Protein AF-A0A7J0HEX7-F1 (afdb_monomer_lite)

pLDDT: mean 76.83, std 20.15, range [35.69, 98.25]

Foldseek 3Di:
DDDDDDDPPPPPPDDPVVVVVVVVVVVCVVVDDPDLLVVLLVLLVVLLVLLVVLLVLLVPQAADDPDPPCPDPDDDDDDDDDDDDDPPPPPVDPPDQHHYPVLVVVSVVLSVVSVVVSVVSVVVSVVSVVVVVVDDPVCPPVVSVVSVVVSVVSVVVSVLSVVLSVQSTPPRPVVVNCCSVVVVVVVVD

Structure (mmCIF, N/CA/C/O backbone):
data_AF-A0A7J0HEX7-F1
#
_entry.id   AF-A0A7J0HEX7-F1
#
loop_
_atom_site.group_PDB
_atom_site.id
_atom_site.type_symbol
_atom_site.label_atom_id
_atom_site.label_alt_id
_atom_site.label_comp_id
_atom_site.label_asym_id
_atom_site.label_entity_id
_atom_site.label_seq_id
_atom_site.pdbx_PDB_ins_code
_atom_site.Cartn_x
_atom_site.Cartn_y
_atom_site.Cartn_z
_atom_site.occupancy
_atom_site.B_iso_or_equiv
_atom_site.auth_seq_id
_atom_site.auth_comp_id
_atom_site.auth_asym_id
_atom_site.auth_atom_id
_atom_site.pdbx_PDB_model_num
ATOM 1 N N . MET A 1 1 ? -42.468 -34.565 -55.526 1.00 41.03 1 MET A N 1
ATOM 2 C CA . MET A 1 1 ? -40.991 -34.549 -55.478 1.00 41.03 1 MET A CA 1
ATOM 3 C C . MET A 1 1 ? -40.614 -33.582 -54.363 1.00 41.03 1 MET A C 1
ATOM 5 O O . MET A 1 1 ? -40.754 -32.383 -54.550 1.00 41.03 1 MET A O 1
ATOM 9 N N . GLY A 1 2 ? -40.362 -34.096 -53.156 1.00 39.06 2 GLY A N 1
ATOM 10 C CA . GLY A 1 2 ? -40.165 -33.273 -51.960 1.00 39.06 2 GLY A CA 1
ATOM 11 C C . GLY A 1 2 ? -38.784 -32.629 -51.963 1.00 39.06 2 GLY A C 1
ATOM 12 O O . GLY A 1 2 ? -37.784 -33.331 -52.101 1.00 39.06 2 GLY A O 1
ATOM 13 N N . VAL A 1 3 ? -38.748 -31.306 -51.837 1.00 45.00 3 VAL A N 1
ATOM 14 C CA . VAL A 1 3 ? -37.522 -30.545 -51.595 1.00 45.00 3 VAL A CA 1
ATOM 15 C C . VAL A 1 3 ? -37.081 -30.879 -50.172 1.00 45.00 3 VAL A C 1
ATOM 17 O O . VAL A 1 3 ? -37.809 -30.615 -49.220 1.00 45.00 3 VAL A O 1
ATOM 20 N N . GLN A 1 4 ? -35.941 -31.555 -50.036 1.00 46.19 4 GLN A N 1
ATOM 21 C CA . GLN A 1 4 ? -35.325 -31.797 -48.736 1.00 46.19 4 GLN A CA 1
ATOM 22 C C . GLN A 1 4 ? -34.656 -30.498 -48.288 1.00 46.19 4 GLN A C 1
ATOM 24 O O . GLN A 1 4 ? -33.662 -30.075 -48.877 1.00 46.19 4 GLN A O 1
ATOM 29 N N . ASP A 1 5 ? -35.229 -29.871 -47.264 1.00 49.31 5 ASP A N 1
ATOM 30 C CA . ASP A 1 5 ? -34.611 -28.765 -46.544 1.00 49.31 5 ASP A CA 1
ATOM 31 C C . ASP A 1 5 ? -33.310 -29.240 -45.885 1.00 49.31 5 ASP A C 1
ATOM 33 O O . ASP A 1 5 ? -33.296 -30.135 -45.036 1.00 49.31 5 ASP A O 1
ATOM 37 N N . LEU A 1 6 ? -32.199 -28.628 -46.289 1.00 52.16 6 LEU A N 1
ATOM 38 C CA . LEU A 1 6 ? -30.905 -28.785 -45.640 1.00 52.16 6 LEU A CA 1
ATOM 39 C C . LEU A 1 6 ? -30.914 -27.935 -44.356 1.00 52.16 6 LEU A C 1
ATOM 41 O O . LEU A 1 6 ? -31.154 -26.729 -44.442 1.00 52.16 6 LEU A O 1
ATOM 45 N N . PRO A 1 7 ? -30.637 -28.492 -43.163 1.00 48.78 7 PRO A N 1
ATOM 46 C CA . PRO A 1 7 ? -30.644 -27.697 -41.947 1.00 48.78 7 PRO A CA 1
ATOM 47 C C . PRO A 1 7 ? -29.412 -26.785 -41.933 1.00 48.78 7 PRO A C 1
ATOM 49 O O . PRO A 1 7 ? -28.301 -27.212 -41.610 1.00 48.78 7 PRO A O 1
ATOM 52 N N . THR A 1 8 ? -29.597 -25.505 -42.259 1.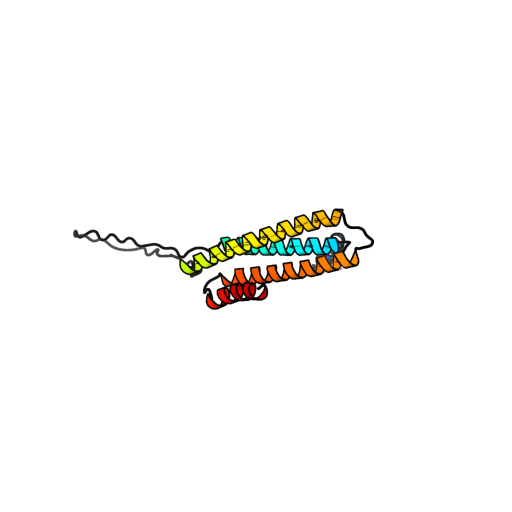00 53.66 8 THR A N 1
ATOM 53 C CA . THR A 1 8 ? -28.595 -24.461 -42.022 1.00 53.66 8 THR A CA 1
ATOM 54 C C . THR A 1 8 ? -28.483 -24.228 -40.520 1.00 53.66 8 THR A C 1
ATOM 56 O O . THR A 1 8 ? -29.145 -23.365 -39.945 1.00 53.66 8 THR A O 1
ATOM 59 N N . LYS A 1 9 ? -27.650 -25.033 -39.859 1.00 53.84 9 LYS A N 1
ATOM 60 C CA . LYS A 1 9 ? -27.251 -24.811 -38.472 1.00 53.84 9 LYS A CA 1
ATOM 61 C C . LYS A 1 9 ? -26.352 -23.576 -38.441 1.00 53.84 9 LYS A C 1
ATOM 63 O O . LYS A 1 9 ? -25.142 -23.676 -38.621 1.00 53.84 9 LYS A O 1
ATOM 68 N N . THR A 1 10 ? -26.946 -22.405 -38.235 1.00 52.12 10 THR A N 1
ATOM 69 C CA . THR A 1 10 ? -26.244 -21.166 -37.890 1.00 52.12 10 THR A CA 1
ATOM 70 C C . THR A 1 10 ? -25.560 -21.372 -36.544 1.00 52.12 10 THR A C 1
ATOM 72 O O . THR A 1 10 ? -26.122 -21.151 -35.472 1.00 52.12 10 THR A O 1
ATOM 75 N N . GLN A 1 11 ? -24.332 -21.883 -36.595 1.00 59.00 11 GLN A N 1
ATOM 76 C CA . GLN A 1 11 ? -23.473 -22.019 -35.435 1.00 59.00 11 GLN A CA 1
ATOM 77 C C . GLN A 1 11 ? -23.125 -20.597 -34.991 1.00 59.00 11 GLN A C 1
ATOM 79 O O . GLN A 1 11 ? -22.352 -19.899 -35.641 1.00 59.00 11 GLN A O 1
ATOM 84 N N . LYS A 1 12 ? -23.788 -20.128 -33.931 1.00 63.41 12 LYS A N 1
ATOM 85 C CA . LYS A 1 12 ? -23.531 -18.827 -33.313 1.00 63.41 12 LYS A CA 1
ATOM 86 C C . LYS A 1 12 ? -22.055 -18.827 -32.904 1.00 63.41 12 LYS A C 1
ATOM 88 O O . LYS A 1 12 ? -21.687 -19.503 -31.948 1.00 63.41 12 LYS A O 1
ATOM 93 N N . LEU A 1 13 ? -21.207 -18.148 -33.676 1.00 62.00 13 LEU A N 1
ATOM 94 C CA . LEU A 1 13 ? -19.785 -17.982 -33.383 1.00 62.00 13 LEU A CA 1
ATOM 95 C C . LEU A 1 13 ? -19.672 -17.058 -32.167 1.00 62.00 13 LEU A C 1
ATOM 97 O O . LEU A 1 13 ? -19.488 -15.851 -32.296 1.00 62.00 13 LEU A O 1
ATOM 101 N N . SER A 1 14 ? -19.883 -17.602 -30.970 1.00 70.44 14 SER A N 1
ATOM 102 C CA . SER A 1 14 ? -19.614 -16.879 -29.735 1.00 70.44 14 SER A CA 1
ATOM 103 C C . SER A 1 14 ? -18.104 -16.799 -29.568 1.00 70.44 14 SER A C 1
ATOM 105 O O . SER A 1 14 ? -17.447 -17.836 -29.464 1.00 70.44 14 SER A O 1
ATOM 107 N N . ILE A 1 15 ? -17.557 -15.585 -29.547 1.00 70.12 15 ILE A N 1
ATOM 108 C CA . ILE A 1 15 ? -16.156 -15.362 -29.192 1.00 70.12 15 ILE A CA 1
ATOM 109 C C . ILE A 1 15 ? -15.953 -15.915 -27.771 1.00 70.12 15 ILE A C 1
ATOM 111 O O . ILE A 1 15 ? -16.652 -15.474 -26.855 1.00 70.12 15 ILE A O 1
ATOM 115 N N . PRO A 1 16 ? -15.049 -16.889 -27.567 1.00 77.31 16 PRO A N 1
ATOM 116 C CA . PRO A 1 16 ? -14.792 -17.428 -26.241 1.00 77.31 16 PRO A CA 1
ATOM 117 C C . PRO A 1 16 ? -14.283 -16.324 -25.301 1.00 77.31 16 PRO A C 1
ATOM 119 O O . PRO A 1 16 ? -13.433 -15.537 -25.723 1.00 77.31 16 PRO A O 1
ATOM 122 N N . PRO A 1 17 ? -14.708 -16.289 -24.024 1.00 73.94 17 PRO A N 1
ATOM 123 C CA . PRO A 1 17 ? -14.220 -15.321 -23.032 1.00 73.94 17 PRO A CA 1
ATOM 124 C C . PRO A 1 17 ? -12.686 -15.240 -22.950 1.00 73.94 17 PRO A C 1
ATOM 126 O O . PRO A 1 17 ? -12.121 -14.167 -22.754 1.00 73.94 17 PRO A O 1
ATOM 129 N N . LEU A 1 18 ? -12.013 -16.366 -23.210 1.00 81.69 18 LEU A N 1
ATOM 130 C CA . LEU A 1 18 ? -10.556 -16.489 -23.305 1.00 81.69 18 LEU A CA 1
ATOM 131 C C . LEU A 1 18 ? -9.918 -15.517 -24.309 1.00 81.69 18 LEU A C 1
ATOM 133 O O . LEU A 1 18 ? -8.821 -15.028 -24.061 1.00 81.69 18 LEU A O 1
ATOM 137 N N . VAL A 1 19 ? -10.590 -15.206 -25.423 1.00 86.94 19 VAL A N 1
ATOM 138 C CA . VAL A 1 19 ? -10.073 -14.255 -26.422 1.00 86.94 19 VAL A CA 1
ATOM 139 C C . VAL A 1 19 ? -10.014 -12.842 -25.840 1.00 86.94 19 VAL A C 1
ATOM 141 O O . VAL A 1 19 ? -9.042 -12.133 -26.086 1.00 86.94 19 VAL A O 1
ATOM 144 N N . GLY A 1 20 ? -11.000 -12.460 -25.020 1.00 88.00 20 GLY A N 1
ATOM 145 C CA . GLY A 1 20 ? -10.998 -11.186 -24.297 1.00 88.00 20 GLY A CA 1
ATOM 146 C C . GLY A 1 20 ? -9.846 -11.104 -23.297 1.00 88.00 20 GLY A C 1
ATOM 147 O O . GLY A 1 20 ? -9.061 -10.165 -23.340 1.00 88.00 20 GLY A O 1
ATOM 148 N N . THR A 1 21 ? -9.653 -12.144 -22.481 1.00 90.38 21 THR A N 1
ATOM 149 C CA . THR A 1 21 ? -8.542 -12.199 -21.515 1.00 90.38 21 THR A CA 1
ATOM 150 C C . THR A 1 21 ? -7.167 -12.130 -22.189 1.00 90.38 21 THR A C 1
ATOM 152 O O . THR A 1 21 ? -6.285 -11.413 -21.719 1.00 90.38 21 THR A O 1
ATOM 155 N N . VAL A 1 22 ? -6.970 -12.841 -23.306 1.00 92.75 22 VAL A N 1
ATOM 156 C CA . VAL A 1 22 ? -5.712 -12.783 -24.074 1.00 92.75 22 VAL A CA 1
ATOM 157 C C . VAL A 1 22 ? -5.507 -11.391 -24.670 1.00 92.75 22 VAL A C 1
ATOM 159 O O . VAL A 1 22 ? -4.403 -10.851 -24.601 1.00 92.75 22 VAL A O 1
ATOM 162 N N . TRP A 1 23 ? -6.562 -10.782 -25.213 1.00 92.56 23 TRP A N 1
ATOM 163 C CA . TRP A 1 23 ? -6.505 -9.426 -25.753 1.00 92.56 23 TRP A CA 1
ATOM 164 C C . TRP A 1 23 ? -6.128 -8.390 -24.688 1.00 92.56 23 TRP A C 1
ATOM 166 O O . TRP A 1 23 ? -5.270 -7.533 -24.927 1.00 92.56 23 TRP A O 1
ATOM 176 N N . ASP A 1 24 ? -6.720 -8.494 -23.500 1.00 92.38 24 ASP A N 1
ATOM 177 C CA . ASP A 1 24 ? -6.428 -7.616 -22.369 1.00 92.38 24 ASP A CA 1
ATOM 178 C C . ASP A 1 24 ? -4.986 -7.796 -21.883 1.00 92.38 24 ASP A C 1
ATOM 180 O O . ASP A 1 24 ? -4.287 -6.807 -21.652 1.00 92.38 24 ASP A O 1
ATOM 184 N N . ALA A 1 25 ? -4.488 -9.035 -21.827 1.00 92.06 25 ALA A N 1
ATOM 185 C CA . ALA A 1 25 ? -3.095 -9.324 -21.490 1.00 92.06 25 ALA A CA 1
ATOM 186 C C . ALA A 1 25 ? -2.111 -8.748 -22.529 1.00 92.06 25 ALA A C 1
ATOM 188 O O . ALA A 1 25 ? -1.146 -8.069 -22.167 1.00 92.06 25 ALA A O 1
ATOM 189 N N . CYS A 1 26 ? -2.371 -8.938 -23.829 1.00 93.00 26 CYS A N 1
ATOM 190 C CA . CYS A 1 26 ? -1.569 -8.341 -24.903 1.00 93.00 26 CYS A CA 1
ATOM 191 C C . CYS A 1 26 ? -1.610 -6.804 -24.866 1.00 93.00 26 CYS A C 1
ATOM 193 O O . CYS A 1 26 ? -0.612 -6.138 -25.146 1.00 93.00 26 CYS A O 1
ATOM 195 N N . SER A 1 27 ? -2.748 -6.223 -24.490 1.00 92.62 27 SER A N 1
ATOM 196 C CA . SER A 1 27 ? -2.894 -4.777 -24.316 1.00 92.62 27 SER A CA 1
ATOM 197 C C . SER A 1 27 ? -2.137 -4.266 -23.086 1.00 92.62 27 SER A C 1
ATOM 199 O O . SER A 1 27 ? -1.552 -3.181 -23.132 1.00 92.62 27 SER A O 1
ATOM 201 N N . ALA A 1 28 ? -2.093 -5.049 -22.006 1.00 91.56 28 ALA A N 1
ATOM 202 C CA . ALA A 1 28 ? -1.345 -4.734 -20.793 1.00 91.56 28 ALA A CA 1
ATOM 203 C C . ALA A 1 28 ? 0.174 -4.734 -21.021 1.00 91.56 28 ALA A C 1
ATOM 205 O O . ALA A 1 28 ? 0.861 -3.913 -20.416 1.00 91.56 28 ALA A O 1
ATOM 206 N N . LEU A 1 29 ? 0.692 -5.555 -21.947 1.00 89.88 29 LEU A N 1
ATOM 207 C CA . LEU A 1 29 ? 2.116 -5.571 -22.316 1.00 89.88 29 LEU A CA 1
ATOM 208 C C . LEU A 1 29 ? 2.629 -4.176 -22.714 1.00 89.88 29 LEU A C 1
ATOM 210 O O . LEU A 1 29 ? 3.710 -3.769 -22.298 1.00 89.88 29 LEU A O 1
ATOM 214 N N . LYS A 1 30 ? 1.815 -3.391 -23.433 1.00 89.69 30 LYS A N 1
ATOM 215 C CA . LYS A 1 30 ? 2.154 -2.008 -23.826 1.00 89.69 30 LYS A CA 1
ATOM 216 C C . LYS A 1 30 ? 2.307 -1.059 -22.636 1.00 89.69 30 LYS A C 1
ATOM 218 O O . LYS A 1 30 ? 2.900 0.006 -22.771 1.00 89.69 30 LYS A O 1
ATOM 223 N N . LYS A 1 31 ? 1.735 -1.415 -21.485 1.00 89.25 31 LYS A N 1
ATOM 224 C CA . LYS A 1 31 ? 1.793 -0.625 -20.256 1.00 89.25 31 LYS A CA 1
ATOM 225 C C . LYS A 1 31 ? 2.940 -1.058 -19.351 1.00 89.25 31 LYS A C 1
ATOM 227 O O . LYS A 1 31 ? 3.134 -0.393 -18.341 1.00 89.25 31 LYS A O 1
ATOM 232 N N . ILE A 1 32 ? 3.693 -2.119 -19.651 1.00 89.44 32 ILE A N 1
ATOM 233 C CA . ILE A 1 32 ? 4.772 -2.607 -18.777 1.00 89.44 32 ILE A CA 1
ATOM 234 C C . ILE A 1 32 ? 5.922 -1.579 -18.724 1.00 89.44 32 ILE A C 1
ATOM 236 O O . ILE A 1 32 ? 6.205 -0.919 -19.725 1.00 89.44 32 ILE A O 1
ATOM 240 N N . PRO A 1 33 ? 6.556 -1.362 -17.555 1.00 87.00 33 PRO A N 1
ATOM 241 C CA . PRO A 1 33 ? 7.728 -0.496 -17.449 1.00 87.00 33 PRO A CA 1
ATOM 242 C C . PRO A 1 33 ? 8.873 -0.978 -18.347 1.00 87.00 33 PRO A C 1
ATOM 244 O O . PRO A 1 33 ? 9.201 -2.159 -18.338 1.00 87.00 33 PRO A O 1
ATOM 247 N N . ALA A 1 34 ? 9.529 -0.059 -19.057 1.00 87.12 34 ALA A N 1
ATOM 248 C CA . ALA A 1 34 ? 10.705 -0.382 -19.872 1.00 87.12 34 ALA A CA 1
ATOM 249 C C . ALA A 1 34 ? 12.020 -0.431 -19.067 1.00 87.12 34 ALA A C 1
ATOM 251 O O . ALA A 1 34 ? 13.038 -0.876 -19.586 1.00 87.12 34 ALA A O 1
ATOM 252 N N . THR A 1 35 ? 12.020 0.049 -17.816 1.00 86.81 35 THR A N 1
ATOM 253 C CA . THR A 1 35 ? 13.211 0.117 -16.954 1.00 86.81 35 THR A CA 1
ATOM 254 C C . THR A 1 35 ? 12.889 -0.298 -15.519 1.00 86.81 35 THR A C 1
ATOM 256 O O . THR A 1 35 ? 11.778 -0.048 -15.038 1.00 86.81 35 THR A O 1
ATOM 259 N N . ASN A 1 36 ? 13.875 -0.865 -14.809 1.00 88.38 36 ASN A N 1
ATOM 260 C CA . ASN A 1 36 ? 13.740 -1.256 -13.397 1.00 88.38 36 ASN A CA 1
ATOM 261 C C . ASN A 1 36 ? 13.337 -0.070 -12.519 1.00 88.38 36 ASN A C 1
ATOM 263 O O . ASN A 1 36 ? 12.450 -0.197 -11.686 1.00 88.38 36 ASN A O 1
ATOM 267 N N . ILE A 1 37 ? 13.912 1.108 -12.765 1.00 87.44 37 ILE A N 1
ATOM 268 C CA . ILE A 1 37 ? 13.582 2.342 -12.042 1.00 87.44 37 ILE A CA 1
ATOM 269 C C . ILE A 1 37 ? 12.088 2.679 -12.177 1.00 87.44 37 ILE A C 1
ATOM 271 O O . ILE A 1 37 ? 11.412 2.956 -11.185 1.00 87.44 37 ILE A O 1
ATOM 275 N N . THR A 1 38 ? 11.543 2.603 -13.397 1.00 87.25 38 THR A N 1
ATOM 276 C CA . THR A 1 38 ? 10.114 2.857 -13.638 1.00 87.25 38 THR A CA 1
ATOM 277 C C . THR A 1 38 ? 9.244 1.783 -12.986 1.00 87.25 38 THR A C 1
ATOM 279 O O . THR A 1 38 ? 8.182 2.099 -12.449 1.00 87.25 38 THR A O 1
ATOM 282 N N . ALA A 1 39 ? 9.681 0.520 -13.015 1.00 91.25 39 ALA A N 1
ATOM 283 C CA . ALA A 1 39 ? 8.985 -0.574 -12.345 1.00 91.25 39 ALA A CA 1
ATOM 284 C C . ALA A 1 39 ? 8.924 -0.349 -10.831 1.00 91.25 39 ALA A C 1
ATOM 286 O O . ALA A 1 39 ? 7.836 -0.354 -10.262 1.00 91.25 39 ALA A O 1
ATOM 287 N N . ILE A 1 40 ? 10.063 -0.046 -10.206 1.00 91.94 40 ILE A N 1
ATOM 288 C CA . ILE A 1 40 ? 10.172 0.236 -8.774 1.00 91.94 40 ILE A CA 1
ATOM 289 C C . ILE A 1 40 ? 9.272 1.411 -8.381 1.00 91.94 40 ILE A C 1
ATOM 291 O O . ILE A 1 40 ? 8.462 1.274 -7.466 1.00 91.94 40 ILE A O 1
ATOM 295 N N . GLY A 1 41 ? 9.346 2.538 -9.097 1.00 91.00 41 GLY A N 1
ATOM 296 C CA . GLY A 1 41 ? 8.522 3.715 -8.804 1.00 91.00 41 GLY A CA 1
ATOM 297 C C . GLY A 1 41 ? 7.016 3.436 -8.892 1.00 91.00 41 GLY A C 1
ATOM 298 O O . GLY A 1 41 ? 6.239 3.911 -8.057 1.00 91.00 41 GLY A O 1
ATOM 299 N N . ARG A 1 42 ? 6.586 2.610 -9.854 1.00 91.88 42 ARG A N 1
ATOM 300 C CA . ARG A 1 42 ? 5.186 2.168 -9.943 1.00 91.88 42 ARG A CA 1
ATOM 301 C C . ARG A 1 42 ? 4.789 1.268 -8.782 1.00 91.88 42 ARG A C 1
ATOM 303 O O . ARG A 1 42 ? 3.730 1.498 -8.205 1.00 91.88 42 ARG A O 1
ATOM 310 N N . THR A 1 43 ? 5.625 0.307 -8.401 1.00 95.06 43 THR A N 1
ATOM 311 C CA . THR A 1 43 ? 5.338 -0.568 -7.257 1.00 95.06 43 THR A CA 1
ATOM 312 C C . THR A 1 43 ? 5.288 0.221 -5.946 1.00 95.06 43 THR A C 1
ATOM 314 O O . THR A 1 43 ? 4.372 0.027 -5.155 1.00 95.06 43 THR A O 1
ATOM 317 N N . MET A 1 44 ? 6.190 1.185 -5.727 1.00 94.75 44 MET A N 1
ATOM 318 C CA . MET A 1 44 ? 6.115 2.083 -4.563 1.00 94.75 44 MET A CA 1
ATOM 319 C C . MET A 1 44 ? 4.813 2.894 -4.549 1.00 94.75 44 MET A C 1
ATOM 321 O O . MET A 1 44 ? 4.195 3.071 -3.501 1.00 94.75 44 MET A O 1
ATOM 325 N N . THR A 1 45 ? 4.365 3.358 -5.718 1.00 95.50 45 THR A N 1
ATOM 326 C CA . THR A 1 45 ? 3.078 4.055 -5.846 1.00 95.50 45 THR A CA 1
ATOM 327 C C . THR A 1 45 ? 1.913 3.133 -5.477 1.00 95.50 45 THR A C 1
ATOM 329 O O . THR A 1 45 ? 1.005 3.567 -4.776 1.00 95.50 45 THR A O 1
ATOM 332 N N . GLN A 1 46 ? 1.946 1.861 -5.888 1.00 96.44 46 GLN A N 1
ATOM 333 C CA . GLN A 1 46 ? 0.930 0.871 -5.511 1.00 96.44 46 GLN A CA 1
ATOM 334 C C . GLN A 1 46 ? 0.895 0.624 -4.000 1.00 96.44 46 GLN A C 1
ATOM 336 O O . GLN A 1 46 ? -0.191 0.598 -3.429 1.00 96.44 46 GLN A O 1
ATOM 341 N N . VAL A 1 47 ? 2.055 0.529 -3.341 1.00 97.12 47 VAL A N 1
ATOM 342 C CA . VAL A 1 47 ? 2.132 0.445 -1.871 1.00 97.12 47 VAL A CA 1
ATOM 343 C C . VAL A 1 47 ? 1.437 1.649 -1.225 1.00 97.12 47 VAL A C 1
ATOM 345 O O . VAL A 1 47 ? 0.585 1.479 -0.358 1.00 97.12 47 VAL A O 1
ATOM 348 N N . ALA A 1 48 ? 1.732 2.867 -1.688 1.00 97.75 48 ALA A N 1
ATOM 349 C CA . ALA A 1 48 ? 1.109 4.080 -1.156 1.00 97.75 48 ALA A CA 1
ATOM 350 C C . ALA A 1 48 ? -0.413 4.134 -1.395 1.00 97.75 48 ALA A C 1
ATOM 352 O O . ALA A 1 48 ? -1.145 4.664 -0.559 1.00 97.75 48 ALA A O 1
ATOM 353 N N . VAL A 1 49 ? -0.894 3.609 -2.527 1.00 97.81 49 VAL A N 1
ATOM 354 C CA . VAL A 1 49 ? -2.333 3.479 -2.813 1.00 97.81 49 VAL A CA 1
ATOM 355 C C . VAL A 1 49 ? -2.980 2.488 -1.848 1.00 97.81 49 VAL A C 1
ATOM 357 O O . VAL A 1 49 ? -3.956 2.855 -1.206 1.00 97.81 49 VAL A O 1
ATOM 360 N N . SER A 1 50 ? -2.389 1.307 -1.663 1.00 97.69 50 SER A N 1
ATOM 361 C CA . SER A 1 50 ? -2.880 0.298 -0.715 1.00 97.69 50 SER A CA 1
ATOM 362 C C . SER A 1 50 ? -2.988 0.863 0.704 1.00 97.69 50 SER A C 1
ATOM 364 O O . SER A 1 50 ? -4.040 0.791 1.325 1.00 97.69 50 SER A O 1
ATOM 366 N N . MET A 1 51 ? -1.935 1.524 1.195 1.00 98.00 51 MET A N 1
ATOM 367 C CA . MET A 1 51 ? -1.946 2.166 2.517 1.00 98.00 51 MET A CA 1
ATOM 368 C C . MET A 1 51 ? -3.010 3.266 2.631 1.00 98.00 51 MET A C 1
ATOM 370 O O . MET A 1 51 ? -3.583 3.477 3.697 1.00 98.00 51 MET A O 1
ATOM 374 N N . LYS A 1 52 ? -3.262 4.010 1.546 1.00 98.06 52 LYS A N 1
ATOM 375 C CA . LYS A 1 52 ? -4.313 5.034 1.510 1.00 98.06 52 LYS A CA 1
ATOM 376 C C . LYS A 1 52 ? -5.700 4.403 1.628 1.00 98.06 52 LYS A C 1
ATOM 378 O O . LYS A 1 52 ? -6.556 5.004 2.274 1.00 98.06 52 LYS A O 1
ATOM 383 N N . ASP A 1 53 ? -5.916 3.255 0.996 1.00 98.25 53 ASP A N 1
ATOM 384 C CA . ASP A 1 53 ? -7.184 2.534 1.061 1.00 98.25 53 ASP A CA 1
ATOM 385 C C . ASP A 1 53 ? -7.423 1.957 2.462 1.00 98.25 53 ASP A C 1
ATOM 387 O O . ASP A 1 53 ? -8.472 2.238 3.036 1.00 98.25 53 ASP A O 1
ATOM 391 N N . VAL A 1 54 ? -6.413 1.337 3.082 1.00 97.38 54 VAL A N 1
ATOM 392 C CA . VAL A 1 54 ? -6.485 0.906 4.493 1.00 97.38 54 VAL A CA 1
ATOM 393 C C . VAL A 1 54 ? -6.781 2.094 5.415 1.00 97.38 54 VAL A C 1
ATOM 395 O O . VAL A 1 54 ? -7.683 2.043 6.241 1.00 97.38 54 VAL A O 1
ATOM 398 N N . LEU A 1 55 ? -6.091 3.228 5.242 1.00 97.56 55 LEU A N 1
ATOM 399 C CA . LEU A 1 55 ? -6.352 4.431 6.041 1.00 97.56 55 LEU A CA 1
ATOM 400 C C . LEU A 1 55 ? -7.779 4.973 5.862 1.00 97.56 55 LEU A C 1
ATOM 402 O O . LEU A 1 55 ? -8.321 5.582 6.785 1.00 97.56 55 LEU A O 1
ATOM 406 N N . ARG A 1 56 ? -8.366 4.832 4.669 1.00 97.44 56 ARG A N 1
ATOM 407 C CA . ARG A 1 56 ? -9.764 5.206 4.424 1.00 97.44 56 ARG A CA 1
ATOM 408 C C . ARG A 1 56 ? -10.685 4.293 5.230 1.00 97.44 56 ARG A C 1
ATOM 410 O O . ARG A 1 56 ? -11.516 4.819 5.954 1.00 97.44 56 ARG A O 1
ATOM 417 N N . GLU A 1 57 ? -10.475 2.984 5.165 1.00 95.31 57 GLU A N 1
ATOM 418 C CA . GLU A 1 57 ? -11.256 1.980 5.904 1.00 95.31 57 GLU A CA 1
ATOM 419 C C . GLU A 1 57 ? -11.150 2.178 7.423 1.00 95.31 57 GLU A C 1
ATOM 421 O O . GLU A 1 57 ? -12.160 2.232 8.118 1.00 95.31 57 GLU A O 1
ATOM 426 N N . MET A 1 58 ? -9.949 2.445 7.947 1.00 94.12 58 MET A N 1
ATOM 427 C CA . MET A 1 58 ? -9.755 2.751 9.371 1.00 94.12 58 MET A CA 1
ATOM 428 C C . MET A 1 58 ? -10.527 4.003 9.824 1.00 94.12 58 MET A C 1
ATOM 430 O O . MET A 1 58 ? -10.921 4.105 10.981 1.00 94.12 58 MET A O 1
ATOM 434 N N . LYS A 1 59 ? -10.739 4.985 8.939 1.00 93.50 59 LYS A N 1
ATOM 435 C CA . LYS A 1 59 ? -11.501 6.207 9.259 1.00 93.50 59 LYS A CA 1
ATOM 436 C C . LYS A 1 59 ? -13.013 5.992 9.277 1.00 93.50 59 LYS A C 1
ATOM 438 O O . LYS A 1 59 ? -13.727 6.896 9.702 1.00 93.50 59 LYS A O 1
ATOM 443 N N . GLU A 1 60 ? -13.487 4.840 8.816 1.00 92.12 60 GLU A N 1
ATOM 444 C CA . GLU A 1 60 ? -14.901 4.460 8.847 1.00 92.12 60 GLU A CA 1
ATOM 445 C C . GLU A 1 60 ? -15.289 3.778 10.173 1.00 92.12 60 GLU A C 1
ATOM 447 O O . GLU A 1 60 ? -16.474 3.543 10.409 1.00 92.12 60 GLU A O 1
ATOM 452 N N . LEU A 1 61 ? -14.320 3.512 11.064 1.00 89.44 61 LEU A N 1
ATOM 453 C CA . LEU A 1 61 ? -14.559 2.971 12.405 1.00 89.44 61 LEU A CA 1
ATOM 454 C C . LEU A 1 61 ? -15.421 3.928 13.245 1.00 89.44 61 LEU A C 1
ATOM 456 O O . LEU A 1 61 ? -15.120 5.122 13.365 1.00 89.44 61 LEU A O 1
ATOM 460 N N . LYS A 1 62 ? -16.482 3.389 13.853 1.00 85.50 62 LYS A N 1
ATOM 461 C CA . LYS A 1 62 ? -17.444 4.140 14.668 1.00 85.50 62 LYS A CA 1
ATOM 462 C C . LYS A 1 62 ? -17.221 3.891 16.166 1.00 85.50 62 LYS A C 1
ATOM 464 O O . LYS A 1 62 ? -16.852 2.781 16.554 1.00 85.50 62 LYS A O 1
ATOM 469 N N . PRO A 1 63 ? -17.434 4.910 17.017 1.00 80.56 63 PRO A N 1
ATOM 470 C CA . PRO A 1 63 ? -17.516 4.694 18.453 1.00 80.56 63 PRO A CA 1
ATOM 471 C C . PRO A 1 63 ? -18.814 3.962 18.793 1.00 80.56 63 PRO A C 1
ATOM 473 O O . PRO A 1 63 ? -19.824 4.168 18.122 1.00 80.56 63 PRO A O 1
ATOM 476 N N . ALA A 1 64 ? -18.794 3.198 19.881 1.00 73.56 64 ALA A N 1
ATOM 477 C CA . ALA A 1 64 ? -20.005 2.680 20.483 1.00 73.56 64 ALA A CA 1
ATOM 478 C C . ALA A 1 64 ? -20.974 3.816 20.771 1.00 73.56 64 ALA A C 1
ATOM 480 O O . ALA A 1 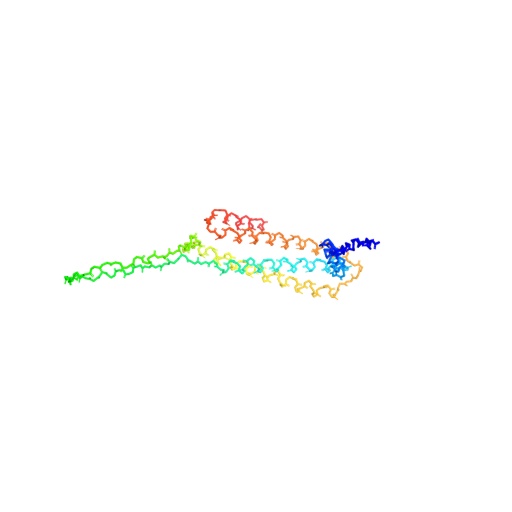64 ? -20.608 4.790 21.437 1.00 73.56 64 ALA A O 1
ATOM 481 N N . SER A 1 65 ? -22.188 3.700 20.228 1.00 64.12 65 SER A N 1
ATOM 482 C CA . SER A 1 65 ? -23.267 4.639 20.504 1.00 64.12 65 SER A CA 1
ATOM 483 C C . SER A 1 65 ? -23.480 4.722 22.015 1.00 64.12 65 SER A C 1
ATOM 485 O O . SER A 1 65 ? -24.019 3.815 22.647 1.00 64.12 65 SER A O 1
ATOM 487 N N . SER A 1 66 ? -23.018 5.813 22.620 1.00 52.09 66 SER A N 1
ATOM 488 C CA . SER A 1 66 ? -23.393 6.174 23.975 1.00 52.09 66 SER A CA 1
ATOM 489 C C . SER A 1 66 ? -24.754 6.854 23.896 1.00 52.09 66 SER A C 1
ATOM 491 O O . SER A 1 66 ? -24.822 8.082 23.879 1.00 52.09 66 SER A O 1
ATOM 493 N N . GLU A 1 67 ? -25.830 6.079 23.809 1.00 49.25 67 GLU A N 1
ATOM 494 C CA . GLU A 1 67 ? -27.134 6.581 24.233 1.00 49.25 67 GLU A CA 1
ATOM 495 C C . GLU A 1 67 ? -27.242 6.377 25.749 1.00 49.25 67 GLU A C 1
ATOM 497 O O . GLU A 1 67 ? -27.435 5.247 26.208 1.00 49.25 67 GLU A O 1
ATOM 502 N N . PRO A 1 68 ? -27.105 7.436 26.570 1.00 45.00 68 PRO A N 1
ATOM 503 C CA . PRO A 1 68 ? -27.783 7.437 27.845 1.00 45.00 68 PRO A CA 1
ATOM 504 C C . PRO A 1 68 ? -29.267 7.550 27.513 1.00 45.00 68 PRO A C 1
ATOM 506 O O . PRO A 1 68 ? -29.730 8.565 26.992 1.00 45.00 68 PRO A O 1
ATOM 509 N N . ASN A 1 69 ? -30.021 6.495 27.797 1.00 41.00 69 ASN A N 1
ATOM 510 C CA . ASN A 1 69 ? -31.448 6.659 27.983 1.00 41.00 69 ASN A CA 1
ATOM 511 C C . ASN A 1 69 ? -31.591 7.510 29.258 1.00 41.00 69 ASN A C 1
ATOM 513 O O . ASN A 1 69 ? -31.582 6.979 30.369 1.00 41.00 69 ASN A O 1
ATOM 517 N N . ASP A 1 70 ? -31.595 8.837 29.099 1.00 41.75 70 ASP A N 1
ATOM 518 C CA . ASP A 1 70 ? -32.002 9.793 30.126 1.00 41.75 70 ASP A CA 1
ATOM 519 C C . ASP A 1 70 ? -33.510 9.597 30.352 1.00 41.75 70 ASP A C 1
ATOM 521 O O . ASP A 1 70 ? -34.352 10.400 29.948 1.00 41.75 70 ASP A O 1
ATOM 525 N N . GLU A 1 71 ? -33.871 8.485 30.992 1.00 40.94 71 GLU A N 1
ATOM 526 C CA . GLU A 1 71 ? -35.156 8.365 31.662 1.00 40.94 71 GLU A CA 1
ATOM 527 C C . GLU A 1 71 ? -35.071 9.222 32.921 1.00 40.94 71 GLU A C 1
ATOM 529 O O . GLU A 1 71 ? -34.505 8.852 33.952 1.00 40.94 71 GLU A O 1
ATOM 534 N N . ALA A 1 72 ? -35.580 10.438 32.747 1.00 42.19 72 ALA A N 1
ATOM 535 C CA . ALA A 1 72 ? -35.835 11.441 33.754 1.00 42.19 72 ALA A CA 1
ATOM 536 C C . ALA A 1 72 ? -36.197 10.836 35.121 1.00 42.19 72 ALA A C 1
ATOM 538 O O . ALA A 1 72 ? -37.269 10.266 35.319 1.00 42.19 72 ALA A O 1
ATOM 539 N N . SER A 1 73 ? -35.326 11.062 36.102 1.00 47.16 73 SER A N 1
ATOM 540 C CA . SER A 1 73 ? -35.733 11.104 37.502 1.00 47.16 73 SER A CA 1
ATOM 541 C C . SER A 1 73 ? -36.462 12.426 37.749 1.00 47.16 73 SER A C 1
ATOM 543 O O . SER A 1 73 ? -35.862 13.375 38.241 1.00 47.16 73 SER A O 1
ATOM 545 N N . GLU A 1 74 ? -37.749 12.486 37.422 1.00 39.50 74 GLU A N 1
ATOM 546 C CA . GLU A 1 74 ? -38.674 13.486 37.964 1.00 39.50 74 GLU A CA 1
ATOM 547 C C . GLU A 1 74 ? -39.862 12.746 38.594 1.00 39.50 74 GLU A C 1
ATOM 549 O O . GLU A 1 74 ? -40.513 11.896 37.984 1.00 39.50 74 GLU A O 1
ATOM 554 N N . GLU A 1 75 ? -40.074 13.028 39.875 1.00 41.19 75 GLU A N 1
ATOM 555 C CA . GLU A 1 75 ? -41.070 12.425 40.751 1.00 41.19 75 GLU A CA 1
ATOM 556 C C . GLU A 1 75 ? -42.518 12.572 40.239 1.00 41.19 75 GLU A C 1
ATOM 558 O O . GLU A 1 75 ? -42.990 13.656 39.916 1.00 41.19 75 GLU A O 1
ATOM 563 N N . ALA A 1 76 ? -43.239 11.447 40.282 1.00 40.59 76 ALA A N 1
ATOM 564 C CA . ALA A 1 76 ? -44.643 11.273 40.675 1.00 40.59 76 ALA A CA 1
ATOM 565 C C . ALA A 1 76 ? -45.716 12.309 40.247 1.00 40.59 76 ALA A C 1
ATOM 567 O O . ALA A 1 76 ? -45.859 13.348 40.883 1.00 40.59 76 ALA A O 1
ATOM 568 N N . SER A 1 77 ? -46.656 11.895 39.373 1.00 35.69 77 SER A N 1
ATOM 569 C CA . SER A 1 77 ? -48.114 12.039 39.624 1.00 35.69 77 SER A CA 1
ATOM 570 C C . SER A 1 77 ? -49.019 11.276 38.617 1.00 35.69 77 SER A C 1
ATOM 572 O O . SER A 1 77 ? -49.269 11.732 37.510 1.00 35.69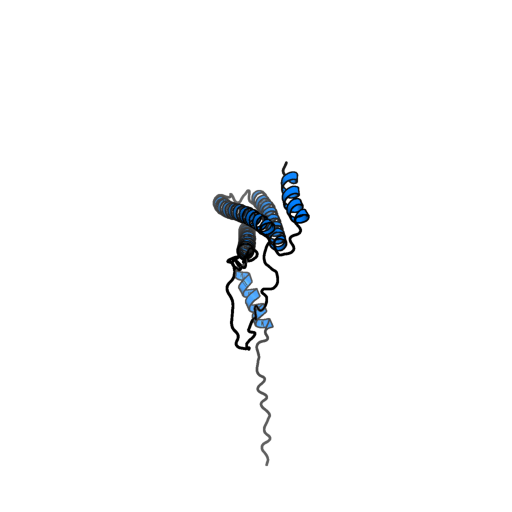 77 SER A O 1
ATOM 574 N N . VAL A 1 78 ? -49.501 10.097 39.036 1.00 41.56 78 VAL A N 1
ATOM 575 C CA . VAL A 1 78 ? -50.861 9.493 38.915 1.00 41.56 78 VAL A CA 1
ATOM 576 C C . VAL A 1 78 ? -51.736 9.630 37.625 1.00 41.56 78 VAL A C 1
ATOM 578 O O . VAL A 1 78 ? -52.298 10.689 37.370 1.00 41.56 78 VAL A O 1
ATOM 581 N N . LYS A 1 79 ? -52.080 8.443 37.047 1.00 39.53 79 LYS A N 1
ATOM 582 C CA . LYS A 1 79 ? -53.283 8.010 36.243 1.00 39.53 79 LYS A CA 1
ATOM 583 C C . LYS A 1 79 ? -53.477 8.599 34.822 1.00 39.53 79 LYS A C 1
ATOM 585 O O . LYS A 1 79 ? -53.173 9.754 34.608 1.00 39.53 79 LYS A O 1
ATOM 590 N N . ALA A 1 80 ? -54.042 7.935 33.801 1.00 36.09 80 ALA A N 1
ATOM 591 C CA . ALA A 1 80 ? -54.858 6.719 33.643 1.00 36.09 80 ALA A CA 1
ATOM 592 C C . ALA A 1 80 ? -54.682 6.107 32.220 1.00 36.09 80 ALA A C 1
ATOM 594 O O . ALA A 1 80 ? -54.113 6.732 31.333 1.00 36.09 80 ALA A O 1
ATOM 595 N N . GLU A 1 81 ? -55.210 4.894 32.059 1.00 44.56 81 GLU A N 1
ATOM 596 C CA . GLU A 1 81 ? -55.144 3.892 30.978 1.00 44.56 81 GLU A CA 1
ATOM 597 C C . GLU A 1 81 ? -55.684 4.292 29.581 1.00 44.56 81 GLU A C 1
ATOM 599 O O . GLU A 1 81 ? -56.663 5.028 29.523 1.00 44.56 81 GLU A O 1
ATOM 604 N N . THR A 1 82 ? -55.119 3.713 28.496 1.00 36.44 82 THR A N 1
ATOM 605 C CA . THR A 1 82 ? -55.823 2.943 27.422 1.00 36.44 82 THR A CA 1
ATOM 606 C C . THR A 1 82 ? -54.864 2.397 26.326 1.00 36.44 82 THR A C 1
ATOM 608 O O . THR A 1 82 ? -54.453 3.160 25.459 1.00 36.44 82 THR A O 1
ATOM 611 N N . ASP A 1 83 ? -54.578 1.083 26.388 1.00 41.22 83 ASP A N 1
ATOM 612 C CA . ASP A 1 83 ? -54.580 0.020 25.336 1.00 41.22 83 ASP A CA 1
ATOM 613 C C . ASP A 1 83 ? -53.731 0.061 24.018 1.00 41.22 83 ASP A C 1
ATOM 615 O O . ASP A 1 83 ? -53.223 1.111 23.635 1.00 41.22 83 ASP A O 1
ATOM 619 N N . PRO A 1 84 ? -53.488 -1.103 23.343 1.00 53.78 84 PRO A N 1
ATOM 620 C CA . PRO A 1 84 ? -52.163 -1.546 22.881 1.00 53.78 84 PRO A CA 1
ATOM 621 C C . PRO A 1 84 ? -52.068 -1.785 21.350 1.00 53.78 84 PRO A C 1
ATOM 623 O O . PRO A 1 84 ? -53.071 -1.746 20.646 1.00 53.78 84 PRO A O 1
ATOM 626 N N . HIS A 1 85 ? -50.865 -2.139 20.866 1.00 41.50 85 HIS A N 1
ATOM 627 C CA . HIS A 1 85 ? -50.401 -2.267 19.462 1.00 41.50 85 HIS A CA 1
ATOM 628 C C . HIS A 1 85 ? -49.831 -0.949 18.905 1.00 41.50 85 HIS A C 1
ATOM 630 O O . HIS A 1 85 ? -50.506 0.065 18.886 1.00 41.50 85 HIS A O 1
ATOM 636 N N . ASP A 1 86 ? -48.588 -0.858 18.441 1.00 44.62 86 ASP A N 1
ATOM 637 C CA . ASP A 1 86 ? -47.846 -1.834 17.652 1.00 44.62 86 ASP A CA 1
ATOM 638 C C . ASP A 1 86 ? -46.346 -1.759 17.975 1.00 44.62 86 ASP A C 1
ATOM 640 O O . ASP A 1 86 ? -45.704 -0.708 17.924 1.00 44.62 86 ASP A O 1
ATOM 644 N N . SER A 1 87 ? -45.810 -2.911 18.354 1.00 52.84 87 SER A N 1
ATOM 645 C CA . SER A 1 87 ? -44.402 -3.178 18.590 1.00 52.84 87 SER A CA 1
ATOM 646 C C . SER A 1 87 ? -43.628 -3.096 17.275 1.00 52.84 87 SER A C 1
ATOM 648 O O . SER A 1 87 ? -43.430 -4.100 16.598 1.00 52.84 87 SER A O 1
ATOM 650 N N . GLY A 1 88 ? -43.157 -1.898 16.951 1.00 45.31 88 GLY A N 1
ATOM 651 C CA . GLY A 1 88 ? -42.168 -1.639 15.907 1.00 45.31 88 GLY A CA 1
ATOM 652 C C . GLY A 1 88 ? -40.782 -1.345 16.475 1.00 45.31 88 GLY A C 1
ATOM 653 O O . GLY A 1 88 ? -40.069 -0.515 15.923 1.00 45.31 88 GLY A O 1
ATOM 654 N N . ASN A 1 89 ? -40.396 -1.982 17.590 1.00 53.09 89 ASN A N 1
ATOM 655 C CA . ASN A 1 89 ? -38.992 -2.076 17.993 1.00 53.09 89 ASN A CA 1
ATOM 656 C C . ASN A 1 89 ? -38.270 -3.011 17.016 1.00 53.09 89 ASN A C 1
ATOM 658 O O . ASN A 1 89 ? -37.956 -4.156 17.333 1.00 53.09 89 ASN A O 1
ATOM 662 N N . SER A 1 90 ? -38.051 -2.524 15.803 1.00 50.88 90 SER A N 1
ATOM 663 C CA . SER A 1 90 ? -37.090 -3.087 14.873 1.00 50.88 90 SER A CA 1
ATOM 664 C C . SER A 1 90 ? -35.897 -2.137 14.831 1.00 50.88 90 SER A C 1
ATOM 666 O O . SER A 1 90 ? -35.580 -1.548 13.799 1.00 50.88 90 SER A O 1
ATOM 668 N N . SER A 1 91 ? -35.228 -1.993 15.983 1.00 52.84 91 SER A N 1
ATOM 669 C CA . SER A 1 91 ? -33.774 -1.829 15.984 1.00 52.84 91 SER A CA 1
ATOM 670 C C . SER A 1 91 ? -33.214 -3.132 15.410 1.00 52.84 91 SER A C 1
ATOM 672 O O . SER A 1 91 ? -32.855 -4.065 16.130 1.00 52.84 91 SER A O 1
ATOM 674 N N . GLU A 1 92 ? -33.323 -3.273 14.086 1.00 49.09 92 GLU A N 1
ATOM 675 C CA . GLU A 1 92 ? -32.647 -4.325 13.347 1.00 49.09 92 GLU A CA 1
ATOM 676 C C . GLU A 1 92 ? -31.163 -4.048 13.536 1.00 49.09 92 GLU A C 1
ATOM 678 O O . GLU A 1 92 ? -30.630 -3.069 13.018 1.00 49.09 92 GLU A O 1
ATOM 683 N N . GLY A 1 93 ? -30.563 -4.860 14.405 1.00 48.56 93 GLY A N 1
ATOM 684 C CA . GLY A 1 93 ? -29.242 -4.642 14.959 1.00 48.56 93 GLY A CA 1
ATOM 685 C C . GLY A 1 93 ? -28.211 -4.263 13.908 1.00 48.56 93 GLY A C 1
ATOM 686 O O . GLY A 1 93 ? -27.977 -5.003 12.952 1.00 48.56 93 GLY A O 1
ATOM 687 N N . ASP A 1 94 ? -27.536 -3.143 14.147 1.00 52.78 94 ASP A N 1
ATOM 688 C CA . ASP A 1 94 ? -26.168 -2.975 13.680 1.00 52.78 94 ASP A CA 1
ATOM 689 C C . ASP A 1 94 ? -25.313 -3.836 14.616 1.00 52.78 94 ASP A C 1
ATOM 691 O O . ASP A 1 94 ? -25.051 -3.492 15.770 1.00 52.78 94 ASP A O 1
ATOM 695 N N . TRP A 1 95 ? -25.043 -5.065 14.182 1.00 48.28 95 TRP A N 1
ATOM 696 C CA . TRP A 1 95 ? -24.343 -6.071 14.968 1.00 48.28 95 TRP A CA 1
ATOM 697 C C . TRP A 1 95 ? -22.916 -5.595 15.278 1.00 48.28 95 TRP A C 1
ATOM 699 O O . TRP A 1 95 ? -22.002 -5.810 14.493 1.00 48.28 95 TRP A O 1
ATOM 709 N N . GLY A 1 96 ? -22.727 -4.986 16.449 1.00 55.44 96 GLY A N 1
ATOM 710 C CA . GLY A 1 96 ? -21.538 -5.159 17.288 1.00 55.44 96 GLY A CA 1
ATOM 711 C C . GLY A 1 96 ? -20.177 -4.827 16.671 1.00 55.44 96 GLY A C 1
ATOM 712 O O . GLY A 1 96 ? -19.210 -5.513 16.989 1.00 55.44 96 GLY A O 1
ATOM 713 N N . ASN A 1 97 ? -20.085 -3.796 15.827 1.00 60.88 97 ASN A N 1
ATOM 714 C CA . ASN A 1 97 ? -18.805 -3.286 15.303 1.00 60.88 97 ASN A CA 1
ATOM 715 C C . ASN A 1 97 ? -18.341 -1.981 15.972 1.00 60.88 97 ASN A C 1
ATOM 717 O O . ASN A 1 97 ? -17.394 -1.323 15.539 1.00 60.88 97 ASN A O 1
ATOM 721 N N . ASP A 1 98 ? -19.049 -1.615 17.024 1.00 79.31 98 ASP A N 1
ATOM 722 C CA . ASP A 1 98 ? -18.916 -0.380 17.761 1.00 79.31 98 ASP A CA 1
ATOM 723 C C . ASP A 1 98 ? -17.742 -0.474 18.744 1.00 79.31 98 ASP A C 1
ATOM 725 O O . ASP A 1 98 ? -17.708 -1.342 19.616 1.00 79.31 98 ASP A O 1
ATOM 729 N N . LEU A 1 99 ? -16.762 0.421 18.598 1.00 82.75 99 LEU A N 1
ATOM 730 C CA . LEU A 1 99 ? -15.575 0.438 19.453 1.00 82.75 99 LEU A CA 1
ATOM 731 C C . LEU A 1 99 ? -15.891 1.035 20.823 1.00 82.75 99 LEU A C 1
ATOM 733 O O . LEU A 1 99 ? -16.431 2.142 20.910 1.00 82.75 99 LEU A O 1
ATOM 737 N N . SER A 1 100 ? -15.456 0.383 21.903 1.00 87.31 100 SER A N 1
ATOM 738 C CA . SER A 1 100 ? -15.451 1.021 23.223 1.00 87.31 100 SER A CA 1
ATOM 739 C C . SER A 1 100 ? -14.623 2.322 23.210 1.00 87.31 100 SER A C 1
ATOM 741 O O . SER A 1 100 ? -13.739 2.500 22.362 1.00 87.31 100 SER A O 1
ATOM 743 N N . PRO A 1 101 ? -14.854 3.263 24.144 1.00 86.81 101 PRO A N 1
ATOM 744 C CA . PRO A 1 101 ? -14.089 4.511 24.204 1.00 86.81 101 PRO A CA 1
ATOM 745 C C . PRO A 1 101 ? -12.566 4.300 24.270 1.00 86.81 101 PRO A C 1
ATOM 747 O O 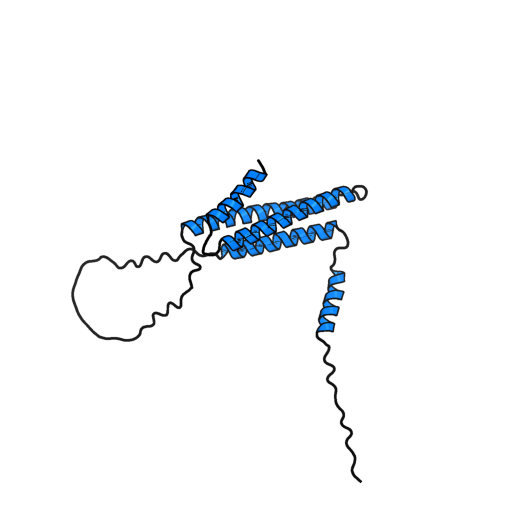. PRO A 1 101 ? -11.795 5.103 23.740 1.00 86.81 101 PRO A O 1
ATOM 750 N N . GLU A 1 102 ? -12.117 3.225 24.915 1.00 85.44 102 GLU A N 1
ATOM 751 C CA . GLU A 1 102 ? -10.717 2.814 25.004 1.00 85.44 102 GLU A CA 1
ATOM 752 C C . GLU A 1 102 ? -10.187 2.277 23.666 1.00 85.44 102 GLU A C 1
ATOM 754 O O . GLU A 1 102 ? -9.136 2.734 23.206 1.00 85.44 102 GLU A O 1
ATOM 759 N N . GLU A 1 103 ? -10.924 1.375 23.010 1.00 87.19 103 GLU A N 1
ATOM 760 C CA . GLU A 1 103 ? -10.601 0.852 21.671 1.00 87.19 103 GLU A CA 1
ATOM 761 C C . GLU A 1 103 ? -10.549 1.971 20.626 1.00 87.19 103 GLU A C 1
ATOM 763 O O . GLU A 1 103 ? -9.652 2.020 19.780 1.00 87.19 103 GLU A O 1
ATOM 768 N N . MET A 1 104 ? -11.457 2.944 20.731 1.00 90.56 104 MET A N 1
ATOM 769 C CA . MET A 1 104 ? -11.511 4.084 19.823 1.00 90.56 104 MET A CA 1
ATOM 770 C C . MET A 1 104 ? -10.284 4.997 19.964 1.00 90.56 104 MET A C 1
ATOM 772 O O . MET A 1 104 ? -9.763 5.495 18.965 1.00 90.56 104 MET A O 1
ATOM 776 N N . LYS A 1 105 ? -9.747 5.191 21.178 1.00 90.31 105 LYS A N 1
ATOM 777 C CA . LYS A 1 105 ? -8.491 5.951 21.378 1.00 90.31 105 LYS A CA 1
ATOM 778 C C . LYS A 1 105 ? -7.301 5.272 20.698 1.00 90.31 105 LYS A C 1
ATOM 780 O O . LYS A 1 105 ? -6.414 5.950 20.168 1.00 90.31 105 LYS A O 1
ATOM 785 N N . ILE A 1 106 ? -7.276 3.942 20.709 1.00 89.25 106 ILE A N 1
ATOM 786 C CA . ILE A 1 106 ? -6.225 3.149 20.066 1.00 89.25 106 ILE A CA 1
ATOM 787 C C . ILE A 1 106 ? -6.368 3.222 18.549 1.00 89.25 106 ILE A C 1
ATOM 789 O O . ILE A 1 106 ? -5.391 3.555 17.875 1.00 89.25 106 ILE A O 1
ATOM 793 N N . ALA A 1 107 ? -7.585 3.065 18.025 1.00 91.69 107 ALA A N 1
ATOM 794 C CA . ALA A 1 107 ? -7.876 3.257 16.608 1.00 91.69 107 ALA A CA 1
ATOM 795 C C . ALA A 1 107 ? -7.463 4.656 16.118 1.00 91.69 107 ALA A C 1
ATOM 797 O O . ALA A 1 107 ? -6.749 4.777 15.125 1.00 91.69 107 ALA A O 1
ATOM 798 N N . GLN A 1 108 ? -7.800 5.723 16.850 1.00 93.06 108 GLN A N 1
ATOM 799 C CA . GLN A 1 108 ? -7.387 7.093 16.509 1.00 93.06 108 GLN A CA 1
ATOM 800 C C . GLN A 1 108 ? -5.864 7.275 16.495 1.00 93.06 108 GLN A C 1
ATOM 802 O O . GLN A 1 108 ? -5.321 7.965 15.626 1.00 93.06 108 GLN A O 1
ATOM 807 N N . SER A 1 109 ? -5.166 6.652 17.446 1.00 92.31 109 SER A N 1
ATOM 808 C CA . SER A 1 109 ? -3.704 6.686 17.508 1.00 92.31 109 SER A CA 1
ATOM 809 C C . SER A 1 109 ? -3.087 5.965 16.308 1.00 92.31 109 SER A C 1
ATOM 811 O O . SER A 1 109 ? -2.208 6.517 15.646 1.00 92.31 109 SER A O 1
ATOM 813 N N . ALA A 1 110 ? -3.594 4.780 15.968 1.00 92.94 110 ALA A N 1
ATOM 814 C CA . ALA A 1 110 ? -3.165 4.021 14.800 1.00 92.94 110 ALA A CA 1
ATOM 815 C C . ALA A 1 110 ? -3.449 4.774 13.487 1.00 92.94 110 ALA A C 1
ATOM 817 O O . ALA A 1 110 ? -2.560 4.883 12.645 1.00 92.94 110 ALA A O 1
ATOM 818 N N . ILE A 1 111 ? -4.630 5.385 13.337 1.00 94.94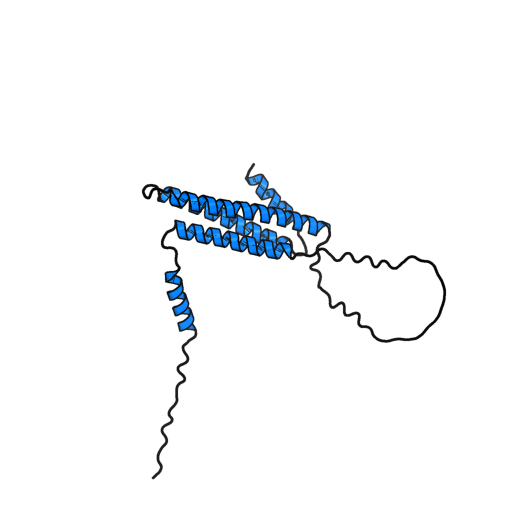 111 ILE A N 1
ATOM 819 C CA . ILE A 1 111 ? -4.983 6.237 12.187 1.00 94.94 111 ILE A CA 1
ATOM 820 C C . ILE A 1 111 ? -3.966 7.370 12.013 1.00 94.94 111 ILE A C 1
ATOM 822 O O . ILE A 1 111 ? -3.540 7.651 10.888 1.00 94.94 111 ILE A O 1
ATOM 826 N N . ARG A 1 112 ? -3.558 8.028 13.108 1.00 96.12 112 ARG A N 1
ATOM 827 C CA . ARG A 1 112 ? -2.540 9.088 13.058 1.00 96.12 112 ARG A CA 1
ATOM 828 C C . ARG A 1 112 ? -1.205 8.545 12.559 1.00 96.12 112 ARG A C 1
ATOM 830 O O . ARG A 1 112 ? -0.661 9.104 11.609 1.00 96.12 112 ARG A O 1
ATOM 837 N N . VAL A 1 113 ? -0.722 7.451 13.150 1.00 94.69 113 VAL A N 1
ATOM 838 C CA . VAL A 1 113 ? 0.541 6.809 12.753 1.00 94.69 113 VAL A CA 1
ATOM 839 C C . VAL A 1 113 ? 0.513 6.442 11.269 1.00 94.69 113 VAL A C 1
ATOM 841 O O . VAL A 1 113 ? 1.375 6.889 10.519 1.00 94.69 113 VAL A O 1
ATOM 844 N N . VAL A 1 114 ? -0.519 5.728 10.806 1.00 96.38 114 VAL A N 1
ATOM 845 C CA . VAL A 1 114 ? -0.653 5.325 9.394 1.00 96.38 114 VAL A CA 1
ATOM 846 C C . VAL A 1 114 ? -0.706 6.541 8.461 1.00 96.38 114 VAL A C 1
ATOM 848 O O . VAL A 1 114 ? -0.089 6.534 7.393 1.00 96.38 114 VAL A O 1
ATOM 851 N N . SER A 1 115 ? -1.392 7.618 8.857 1.00 97.88 115 SER A N 1
ATOM 852 C CA . SER A 1 115 ? -1.452 8.865 8.084 1.00 97.88 115 SER A CA 1
ATOM 853 C C . SER A 1 115 ? -0.083 9.545 7.945 1.00 97.88 115 SER A C 1
ATOM 855 O O . SER A 1 115 ? 0.267 10.036 6.864 1.00 97.88 115 SER A O 1
ATOM 857 N N . GLU A 1 116 ? 0.703 9.585 9.019 1.00 97.12 116 GLU A N 1
ATOM 858 C CA . GLU A 1 116 ? 2.061 10.136 9.013 1.00 97.12 116 GLU A CA 1
ATOM 859 C C . GLU A 1 116 ? 3.006 9.259 8.181 1.00 97.12 116 GLU A C 1
ATOM 861 O O . GLU A 1 116 ? 3.695 9.770 7.294 1.00 97.12 116 GLU A O 1
ATOM 866 N N . THR A 1 117 ? 2.960 7.936 8.356 1.00 96.56 117 THR A N 1
ATOM 867 C CA . THR A 1 117 ? 3.736 6.979 7.554 1.00 96.56 117 THR A CA 1
ATOM 868 C C . THR A 1 117 ? 3.418 7.106 6.063 1.00 96.56 117 THR A C 1
ATOM 870 O O . THR A 1 117 ? 4.331 7.182 5.239 1.00 96.56 117 THR A O 1
ATOM 873 N N . LEU A 1 118 ? 2.139 7.209 5.687 1.00 97.19 118 LEU A N 1
ATOM 874 C CA . LEU A 1 118 ? 1.732 7.432 4.297 1.00 97.19 118 LEU A CA 1
ATOM 875 C C . LEU A 1 118 ? 2.302 8.743 3.735 1.00 97.19 118 LEU A C 1
ATOM 877 O O . LEU A 1 118 ? 2.676 8.807 2.561 1.00 97.19 118 LEU A O 1
ATOM 881 N N . SER A 1 119 ? 2.376 9.790 4.556 1.00 97.50 119 SER A N 1
ATOM 882 C CA . SER A 1 119 ? 2.962 11.072 4.155 1.00 97.50 119 SER A CA 1
ATOM 883 C C . SER A 1 119 ? 4.462 10.932 3.884 1.00 97.50 119 SER A C 1
ATOM 885 O O . SER A 1 119 ? 4.931 11.377 2.839 1.00 97.50 119 SER A O 1
ATOM 887 N N . VAL A 1 120 ? 5.192 10.219 4.747 1.00 96.38 120 VAL A N 1
ATOM 888 C CA . VAL A 1 120 ? 6.616 9.903 4.539 1.00 96.38 120 VAL A CA 1
ATOM 889 C C . VAL A 1 120 ? 6.831 9.126 3.238 1.00 96.38 120 VAL A C 1
ATOM 891 O O . VAL A 1 120 ? 7.697 9.492 2.446 1.00 96.38 120 VAL A O 1
ATOM 894 N N . ILE A 1 121 ? 6.021 8.098 2.965 1.00 95.38 121 ILE A N 1
ATOM 895 C CA . ILE A 1 121 ? 6.130 7.307 1.728 1.00 95.38 121 ILE A CA 1
ATOM 896 C C . ILE A 1 121 ? 5.882 8.171 0.482 1.00 95.38 121 ILE A C 1
ATOM 898 O O . ILE A 1 121 ? 6.620 8.063 -0.499 1.00 95.38 121 ILE A O 1
ATOM 902 N N . LYS A 1 122 ? 4.887 9.065 0.505 1.00 95.88 122 LYS A N 1
ATOM 903 C CA . LYS A 1 122 ? 4.622 9.988 -0.615 1.00 95.88 122 LYS A CA 1
ATOM 904 C C . LYS A 1 122 ? 5.800 10.921 -0.879 1.00 95.88 122 LYS A C 1
ATOM 906 O O . LYS A 1 122 ? 6.201 11.103 -2.029 1.00 95.88 122 LYS A O 1
ATOM 911 N N . GLU A 1 123 ? 6.371 11.481 0.179 1.00 96.12 123 GLU A N 1
ATOM 912 C CA . GLU A 1 123 ? 7.512 12.389 0.087 1.00 96.12 123 GLU A CA 1
ATOM 913 C C . GLU A 1 123 ? 8.783 11.672 -0.377 1.00 96.12 123 GLU A C 1
ATOM 915 O O . GLU A 1 123 ? 9.554 12.213 -1.176 1.00 96.12 123 GLU A O 1
ATOM 920 N N . LEU A 1 124 ? 8.960 10.418 0.036 1.00 93.56 124 LEU A N 1
ATOM 921 C CA . LEU A 1 124 ? 10.016 9.543 -0.451 1.00 93.56 124 LEU A CA 1
ATOM 922 C C . LEU A 1 124 ? 9.886 9.291 -1.961 1.00 93.56 124 LEU A C 1
ATOM 924 O O . LEU A 1 124 ? 10.848 9.506 -2.698 1.00 93.56 124 LEU A O 1
ATOM 928 N N . ILE A 1 125 ? 8.695 8.913 -2.444 1.00 92.06 125 ILE A N 1
ATOM 929 C CA . ILE A 1 125 ? 8.420 8.717 -3.880 1.00 92.06 125 ILE A CA 1
ATOM 930 C C . ILE A 1 125 ? 8.723 9.997 -4.665 1.00 92.06 125 ILE A C 1
ATOM 932 O O . ILE A 1 125 ? 9.384 9.956 -5.708 1.00 92.06 125 ILE A O 1
ATOM 936 N N . ARG A 1 126 ? 8.273 11.149 -4.156 1.00 92.38 126 ARG A N 1
ATOM 937 C CA . ARG A 1 126 ? 8.504 12.459 -4.775 1.00 92.38 126 ARG A CA 1
ATOM 938 C C . ARG A 1 126 ? 9.997 12.785 -4.864 1.00 92.38 126 ARG A C 1
ATOM 940 O O . ARG A 1 126 ? 10.459 13.243 -5.908 1.00 92.38 126 ARG A O 1
ATOM 947 N N . SER A 1 127 ? 10.747 12.505 -3.801 1.00 90.44 127 SER A N 1
ATOM 948 C CA . SER A 1 127 ? 12.193 12.739 -3.728 1.00 90.44 127 SER A CA 1
ATOM 949 C C . SER A 1 127 ? 12.964 11.848 -4.702 1.00 90.44 127 SER A C 1
ATOM 951 O O . SER A 1 127 ? 13.768 12.350 -5.484 1.00 90.44 127 SER A O 1
ATOM 953 N N . ILE A 1 128 ? 12.658 10.548 -4.736 1.00 87.38 128 ILE A N 1
ATOM 954 C CA . ILE A 1 128 ? 13.263 9.592 -5.678 1.00 87.38 128 ILE A CA 1
ATOM 955 C C . ILE A 1 128 ? 12.974 10.000 -7.121 1.00 87.38 128 ILE A C 1
ATOM 957 O O . ILE A 1 128 ? 13.879 10.026 -7.949 1.00 87.38 128 ILE A O 1
ATOM 961 N N . THR A 1 129 ? 11.731 10.382 -7.420 1.00 87.00 129 THR A N 1
ATOM 962 C CA . THR A 1 129 ? 11.342 10.857 -8.756 1.00 87.00 129 THR A CA 1
ATOM 963 C C . THR A 1 129 ? 12.160 12.078 -9.183 1.00 87.00 129 THR A C 1
ATOM 965 O O . THR A 1 129 ? 12.489 12.222 -10.360 1.00 87.00 129 THR A O 1
ATOM 968 N N . GLY A 1 130 ? 12.509 12.958 -8.240 1.00 86.12 130 GLY A N 1
ATOM 969 C CA . GLY A 1 130 ? 13.442 14.058 -8.474 1.00 86.12 130 GLY A CA 1
ATOM 970 C C . GLY A 1 130 ? 14.865 13.574 -8.758 1.00 86.12 130 GLY A C 1
ATOM 971 O O . GLY A 1 130 ? 15.463 14.006 -9.738 1.00 86.12 130 GLY A O 1
ATOM 972 N N . LEU A 1 131 ? 15.383 12.649 -7.945 1.00 81.81 131 LEU A N 1
ATOM 973 C CA . LEU A 1 131 ? 16.746 12.116 -8.065 1.00 81.81 131 LEU A CA 1
ATOM 974 C C . LEU A 1 131 ? 16.987 11.360 -9.375 1.00 81.81 131 LEU A C 1
ATOM 976 O O . LEU A 1 131 ? 18.032 11.545 -9.991 1.00 81.81 131 LEU A O 1
ATOM 980 N N . ILE A 1 132 ? 16.007 10.583 -9.844 1.00 81.06 132 ILE A N 1
ATOM 981 C CA . ILE A 1 132 ? 16.090 9.828 -11.108 1.00 81.06 132 ILE A CA 1
ATOM 982 C C . ILE A 1 132 ? 16.400 10.750 -12.298 1.00 81.06 132 ILE A C 1
ATOM 984 O O . ILE A 1 132 ? 17.085 10.350 -13.234 1.00 81.06 132 ILE A O 1
ATOM 988 N N . LYS A 1 133 ? 15.945 12.011 -12.268 1.00 78.38 133 LYS A N 1
ATOM 989 C CA . LYS A 1 133 ? 16.215 12.984 -13.343 1.00 78.38 133 LYS A CA 1
ATOM 990 C C . LYS A 1 133 ? 17.691 13.374 -13.459 1.00 78.38 133 LYS A C 1
ATOM 992 O O . LYS A 1 133 ? 18.081 13.922 -14.484 1.00 78.38 133 LYS A O 1
ATOM 997 N N . HIS A 1 134 ? 18.479 13.137 -12.415 1.00 74.12 134 HIS A N 1
ATOM 998 C CA . HIS A 1 134 ? 19.879 13.545 -12.316 1.00 74.12 134 HIS A CA 1
ATOM 999 C C . HIS A 1 134 ? 20.850 12.360 -12.329 1.00 74.12 134 HIS A C 1
ATOM 1001 O O . HIS A 1 134 ? 22.051 12.551 -12.138 1.00 74.12 134 HIS A O 1
ATOM 1007 N N . GLU A 1 135 ? 20.354 11.141 -12.528 1.00 71.56 135 GLU A N 1
ATOM 1008 C CA . GLU A 1 135 ? 21.185 9.949 -12.461 1.00 71.56 135 GLU A CA 1
ATOM 1009 C C . GLU A 1 135 ? 22.070 9.779 -13.704 1.00 71.56 135 GLU A C 1
ATOM 1011 O O . GLU A 1 135 ? 21.626 9.933 -14.842 1.00 71.56 135 GLU A O 1
ATOM 1016 N N . ASN A 1 136 ? 23.340 9.436 -13.471 1.00 69.94 136 ASN A N 1
ATOM 1017 C CA . ASN A 1 136 ? 24.302 9.133 -14.523 1.00 69.94 136 ASN A CA 1
ATOM 1018 C C . ASN A 1 136 ? 24.190 7.646 -14.935 1.00 69.94 136 ASN A C 1
ATOM 1020 O O . ASN A 1 136 ? 24.289 6.783 -14.057 1.00 69.94 136 ASN A O 1
ATOM 1024 N N . PRO A 1 137 ? 24.038 7.323 -16.236 1.00 66.06 137 PRO A N 1
ATOM 1025 C CA . PRO A 1 137 ? 23.906 5.947 -16.728 1.00 66.06 137 PRO A CA 1
ATOM 1026 C C . PRO A 1 137 ? 25.022 4.980 -16.284 1.00 66.06 137 PRO A C 1
ATOM 1028 O O . PRO A 1 137 ? 24.744 3.793 -16.093 1.00 66.06 137 PRO A O 1
ATOM 1031 N N . ASP A 1 138 ? 26.244 5.469 -16.048 1.00 65.94 138 ASP A N 1
ATOM 1032 C CA . ASP A 1 138 ? 27.398 4.628 -15.688 1.00 65.94 138 ASP A CA 1
ATOM 1033 C C . ASP A 1 138 ? 27.345 4.067 -14.250 1.00 65.94 138 ASP A C 1
ATOM 1035 O O . ASP A 1 138 ? 27.959 3.043 -13.960 1.00 65.94 138 ASP A O 1
ATOM 1039 N N . ASN A 1 139 ? 26.564 4.682 -13.350 1.00 63.09 139 ASN A N 1
ATOM 1040 C CA . ASN A 1 139 ? 26.413 4.256 -11.945 1.00 63.09 139 ASN A CA 1
ATOM 1041 C C . ASN A 1 139 ? 25.096 3.501 -11.666 1.00 63.09 139 ASN A C 1
ATOM 1043 O O . ASN A 1 139 ? 24.746 3.252 -10.507 1.00 63.09 139 ASN A O 1
ATOM 1047 N N . SER A 1 140 ? 24.380 3.109 -12.721 1.00 68.19 140 SER A N 1
ATOM 1048 C CA . SER A 1 140 ? 22.995 2.627 -12.649 1.00 68.19 140 SER A CA 1
ATOM 1049 C C . SER A 1 140 ? 22.788 1.382 -11.778 1.00 68.19 140 SER A C 1
ATOM 1051 O O . SER A 1 140 ? 21.785 1.284 -11.076 1.00 68.19 140 SER A O 1
ATOM 1053 N N . ASN A 1 141 ? 23.734 0.437 -11.743 1.00 80.44 141 ASN A N 1
ATOM 1054 C CA . ASN A 1 141 ? 23.534 -0.811 -10.995 1.00 80.44 141 ASN A CA 1
ATOM 1055 C C . ASN A 1 141 ? 23.460 -0.586 -9.469 1.00 80.44 141 ASN A C 1
ATOM 1057 O O . ASN A 1 141 ? 22.581 -1.116 -8.793 1.00 80.44 141 ASN A O 1
ATOM 1061 N N . GLY A 1 142 ? 24.352 0.236 -8.903 1.00 86.12 142 GLY A N 1
ATOM 1062 C CA . GLY A 1 142 ? 24.367 0.514 -7.459 1.00 86.12 142 GLY A CA 1
ATOM 1063 C C . GLY A 1 142 ? 23.148 1.315 -6.991 1.00 86.12 142 GLY A C 1
ATOM 1064 O O . GLY A 1 142 ? 22.589 1.051 -5.921 1.00 86.12 142 GLY A O 1
ATOM 1065 N N . PHE A 1 143 ? 22.701 2.263 -7.814 1.00 85.94 143 PHE A N 1
ATOM 1066 C CA . PHE A 1 143 ? 21.506 3.050 -7.539 1.00 85.94 143 PHE A CA 1
ATOM 1067 C C . PHE A 1 143 ? 20.231 2.206 -7.634 1.00 85.94 143 PHE A C 1
ATOM 1069 O O . PHE A 1 143 ? 19.423 2.228 -6.706 1.00 85.94 143 PHE A O 1
ATOM 1076 N N . VAL A 1 144 ? 20.086 1.390 -8.686 1.00 88.50 144 VAL A N 1
ATOM 1077 C CA . VAL A 1 144 ? 18.954 0.462 -8.832 1.00 88.50 144 VAL A CA 1
ATOM 1078 C C . VAL A 1 144 ? 18.884 -0.502 -7.647 1.00 88.50 144 VAL A C 1
ATOM 1080 O O . VAL A 1 144 ? 17.825 -0.611 -7.036 1.00 88.50 144 VAL A O 1
ATOM 1083 N N . ASN A 1 145 ? 20.003 -1.103 -7.228 1.00 91.44 145 ASN A N 1
ATOM 1084 C CA . ASN A 1 145 ? 20.041 -1.974 -6.043 1.00 91.44 145 ASN A CA 1
ATOM 1085 C C . ASN A 1 145 ? 19.573 -1.256 -4.764 1.00 91.44 145 ASN A C 1
ATOM 1087 O O . ASN A 1 145 ? 18.878 -1.834 -3.923 1.00 91.44 145 ASN A O 1
ATOM 1091 N N . SER A 1 146 ? 19.936 0.020 -4.612 1.00 91.50 146 SER A N 1
ATOM 1092 C CA . SER A 1 146 ? 19.504 0.838 -3.475 1.00 91.50 146 SER A CA 1
ATOM 1093 C C . SER A 1 146 ? 17.996 1.102 -3.516 1.00 91.50 146 SER A C 1
ATOM 1095 O O . SER A 1 146 ? 17.322 0.971 -2.492 1.00 91.50 146 SER A O 1
ATOM 1097 N N . LEU A 1 147 ? 17.449 1.404 -4.698 1.00 91.75 147 LEU A N 1
ATOM 1098 C CA . LEU A 1 147 ? 16.010 1.567 -4.905 1.00 91.75 147 LEU A CA 1
ATOM 1099 C C . LEU A 1 147 ? 15.231 0.266 -4.677 1.00 91.75 147 LEU A C 1
ATOM 1101 O O . LEU A 1 147 ? 14.151 0.303 -4.096 1.00 91.75 147 LEU A O 1
ATOM 1105 N N . GLU A 1 148 ? 15.768 -0.888 -5.071 1.00 94.19 148 GLU A N 1
ATOM 1106 C CA . GLU A 1 148 ? 15.144 -2.189 -4.809 1.00 94.19 148 GLU A CA 1
ATOM 1107 C C . GLU A 1 148 ? 15.084 -2.505 -3.314 1.00 94.19 148 GLU A C 1
ATOM 1109 O O . GLU A 1 148 ? 14.061 -2.971 -2.808 1.00 94.19 148 GLU A O 1
ATOM 1114 N N . ARG A 1 149 ? 16.164 -2.226 -2.574 1.00 95.81 149 ARG A N 1
ATOM 1115 C CA . ARG A 1 149 ? 16.171 -2.393 -1.116 1.00 95.81 149 ARG A CA 1
ATOM 1116 C C . ARG A 1 149 ? 15.160 -1.464 -0.451 1.00 95.81 149 ARG A C 1
ATOM 1118 O O . ARG A 1 149 ? 14.443 -1.893 0.449 1.00 95.81 149 ARG A O 1
ATOM 1125 N N . LEU A 1 150 ? 15.079 -0.221 -0.914 1.00 94.50 150 LEU A N 1
ATOM 1126 C CA . LEU A 1 150 ? 14.101 0.745 -0.430 1.00 94.50 150 LEU A CA 1
ATOM 1127 C C . LEU A 1 150 ? 12.663 0.303 -0.720 1.00 94.50 150 LEU A C 1
ATOM 1129 O O . LEU A 1 150 ? 11.816 0.371 0.165 1.00 94.50 150 LEU A O 1
ATOM 1133 N N . LEU A 1 151 ? 12.400 -0.220 -1.920 1.00 95.31 151 LEU A N 1
ATOM 1134 C CA . LEU A 1 151 ? 11.102 -0.784 -2.279 1.00 95.31 151 LEU A CA 1
ATOM 1135 C C . LEU A 1 151 ? 10.691 -1.904 -1.319 1.00 95.31 151 LEU A C 1
ATOM 1137 O O . LEU A 1 151 ? 9.559 -1.893 -0.841 1.00 95.31 151 LEU A O 1
ATOM 1141 N N . LYS A 1 152 ? 11.601 -2.832 -0.997 1.00 97.12 152 LYS A N 1
ATOM 1142 C CA . LYS A 1 152 ? 11.325 -3.920 -0.042 1.00 97.12 152 LYS A CA 1
ATOM 1143 C C . LYS A 1 152 ? 10.935 -3.388 1.338 1.00 97.12 152 LYS A C 1
ATOM 1145 O O . LYS A 1 152 ? 10.013 -3.919 1.949 1.00 97.12 152 LYS A O 1
ATOM 1150 N N . LEU A 1 153 ? 11.591 -2.323 1.808 1.00 96.62 153 LEU A N 1
ATOM 1151 C CA . LEU A 1 153 ? 11.220 -1.662 3.064 1.00 96.62 153 LEU A CA 1
ATOM 1152 C C . LEU A 1 153 ? 9.815 -1.054 2.979 1.00 96.62 153 LEU A C 1
ATOM 1154 O O . LEU A 1 153 ? 9.004 -1.276 3.872 1.00 96.62 153 LEU A O 1
ATOM 1158 N N . CYS A 1 154 ? 9.491 -0.346 1.893 1.00 97.25 154 CYS A N 1
ATOM 1159 C CA . CYS A 1 154 ? 8.148 0.201 1.689 1.00 97.25 154 CYS A CA 1
ATOM 1160 C C . CYS A 1 154 ? 7.077 -0.897 1.642 1.00 97.25 154 CYS A C 1
ATOM 1162 O O . CYS A 1 154 ? 6.016 -0.730 2.233 1.00 97.25 154 CYS A O 1
ATOM 1164 N N . GLN A 1 155 ? 7.348 -2.022 0.978 1.00 97.56 155 GLN A N 1
ATOM 1165 C CA . GLN A 1 155 ? 6.435 -3.167 0.942 1.00 97.56 155 GLN A CA 1
ATOM 1166 C C . GLN A 1 155 ? 6.223 -3.772 2.333 1.00 97.56 155 GLN A C 1
ATOM 1168 O O . GLN A 1 155 ? 5.085 -4.044 2.698 1.00 97.56 155 GLN A O 1
ATOM 1173 N N . GLY A 1 156 ? 7.292 -3.924 3.123 1.00 96.50 156 GLY A N 1
ATOM 1174 C CA . GLY A 1 156 ? 7.193 -4.375 4.514 1.00 96.50 156 GLY A CA 1
ATOM 1175 C C . GLY A 1 156 ? 6.330 -3.446 5.369 1.00 96.50 156 GLY A C 1
ATOM 1176 O O . GLY A 1 156 ? 5.444 -3.915 6.074 1.00 96.50 156 GLY A O 1
ATOM 1177 N N . ILE A 1 157 ? 6.516 -2.129 5.235 1.00 95.81 157 ILE A N 1
ATOM 1178 C CA . ILE A 1 157 ? 5.661 -1.129 5.894 1.00 95.81 157 ILE A CA 1
ATOM 1179 C C . ILE A 1 157 ? 4.203 -1.278 5.447 1.00 95.81 157 ILE A C 1
ATOM 1181 O O . ILE A 1 157 ? 3.304 -1.242 6.279 1.00 95.81 157 ILE A O 1
ATOM 1185 N N . GLY A 1 158 ? 3.956 -1.456 4.146 1.00 96.44 158 GLY A N 1
ATOM 1186 C CA . GLY A 1 158 ? 2.609 -1.661 3.613 1.00 96.44 158 GLY A CA 1
ATOM 1187 C C . GLY A 1 158 ? 1.903 -2.866 4.240 1.00 96.44 158 GLY A C 1
ATOM 1188 O O . GLY A 1 158 ? 0.746 -2.744 4.624 1.00 96.44 158 GLY A O 1
ATOM 1189 N N . LEU A 1 159 ? 2.615 -3.986 4.408 1.00 95.88 159 LEU A N 1
ATOM 1190 C CA . LEU A 1 159 ? 2.094 -5.182 5.080 1.00 95.88 159 LEU A CA 1
ATOM 1191 C C . LEU A 1 159 ? 1.784 -4.927 6.560 1.00 95.88 159 LEU A C 1
ATOM 1193 O O . LEU A 1 159 ? 0.722 -5.311 7.031 1.00 95.88 159 LEU A O 1
ATOM 1197 N N . GLN A 1 160 ? 2.671 -4.235 7.280 1.00 94.75 160 GLN A N 1
ATOM 1198 C CA . GLN A 1 160 ? 2.424 -3.885 8.683 1.00 94.75 160 GLN A CA 1
ATOM 1199 C C . GLN A 1 160 ? 1.220 -2.949 8.848 1.00 94.75 160 GLN A C 1
ATOM 1201 O O . GLN A 1 160 ? 0.494 -3.047 9.832 1.00 94.75 160 GLN A O 1
ATOM 1206 N N . VAL A 1 161 ? 1.000 -2.033 7.900 1.00 95.88 161 VAL A N 1
ATOM 1207 C CA . VAL A 1 161 ? -0.177 -1.151 7.898 1.00 95.88 161 VAL A CA 1
ATOM 1208 C C . VAL A 1 161 ? -1.462 -1.937 7.656 1.00 95.88 161 VAL A C 1
ATOM 1210 O O . VAL A 1 161 ? -2.455 -1.655 8.318 1.00 95.88 161 VAL A O 1
ATOM 1213 N N . ASP A 1 162 ? -1.444 -2.902 6.738 1.00 95.56 162 ASP A N 1
ATOM 1214 C CA . ASP A 1 162 ? -2.580 -3.787 6.461 1.00 95.56 162 ASP A CA 1
ATOM 1215 C C . ASP A 1 162 ? -2.953 -4.625 7.696 1.00 95.56 162 ASP A C 1
ATOM 1217 O O . ASP A 1 162 ? -4.098 -4.603 8.146 1.00 95.56 162 ASP A O 1
ATOM 1221 N N . GLU A 1 163 ? -1.958 -5.259 8.326 1.00 92.94 163 GLU A N 1
ATOM 1222 C CA . GLU A 1 163 ? -2.134 -6.024 9.567 1.00 92.94 163 GLU A CA 1
ATOM 1223 C C . GLU A 1 163 ? -2.649 -5.144 10.715 1.00 92.94 163 GLU A C 1
ATOM 1225 O O . GLU A 1 163 ? -3.602 -5.509 11.408 1.00 92.94 163 GLU A O 1
ATOM 1230 N N . LEU A 1 164 ? -2.070 -3.949 10.886 1.00 92.31 164 LEU A N 1
ATOM 1231 C CA . LEU A 1 164 ? -2.538 -2.985 11.877 1.00 92.31 164 LEU A CA 1
ATOM 1232 C C . LEU A 1 164 ? -3.989 -2.577 11.603 1.00 92.31 164 LEU A C 1
ATOM 1234 O O . LEU A 1 164 ? -4.783 -2.559 12.536 1.00 92.31 164 LEU A O 1
ATOM 1238 N N . GLY A 1 165 ? -4.349 -2.282 10.352 1.00 93.50 165 GLY A N 1
ATOM 1239 C CA . GLY A 1 165 ? -5.715 -1.931 9.960 1.00 93.50 165 GLY A CA 1
ATOM 1240 C C . GLY A 1 165 ? -6.722 -3.026 10.313 1.00 93.50 165 GLY A C 1
ATOM 1241 O O . GLY A 1 165 ? -7.736 -2.737 10.946 1.00 93.50 165 GLY A O 1
ATOM 1242 N N . ALA A 1 166 ? -6.404 -4.283 9.995 1.00 91.50 166 ALA A N 1
ATOM 1243 C CA . ALA A 1 166 ? -7.241 -5.432 10.334 1.00 91.50 166 ALA A CA 1
ATOM 1244 C C . ALA A 1 166 ? -7.387 -5.631 11.854 1.00 91.50 166 ALA A C 1
ATOM 1246 O O . ALA A 1 166 ? -8.472 -5.960 12.328 1.00 91.50 166 ALA A O 1
ATOM 1247 N N . SER A 1 167 ? -6.325 -5.379 12.629 1.00 90.75 167 SER A N 1
ATOM 1248 C CA . SER A 1 167 ? -6.330 -5.558 14.090 1.00 90.75 167 SER A CA 1
ATOM 1249 C C . SER A 1 167 ? -7.217 -4.570 14.861 1.00 90.75 167 SER A C 1
ATOM 1251 O O . SER A 1 167 ? -7.464 -4.770 16.049 1.00 90.75 167 SER A O 1
ATOM 1253 N N . LEU A 1 168 ? -7.679 -3.494 14.213 1.00 90.06 168 LEU A N 1
ATOM 1254 C CA . LEU A 1 168 ? -8.521 -2.472 14.844 1.00 90.06 168 LEU A CA 1
ATOM 1255 C C . LEU A 1 168 ? -10.015 -2.805 14.829 1.00 90.06 168 LEU A C 1
ATOM 1257 O O . LEU A 1 168 ? -10.785 -2.113 15.499 1.00 90.06 168 LEU A O 1
ATOM 1261 N N . TYR A 1 169 ? -10.433 -3.824 14.082 1.00 87.31 169 TYR A N 1
ATOM 1262 C CA . TYR A 1 169 ? -11.815 -4.290 14.111 1.00 87.31 169 TYR A CA 1
ATOM 1263 C C . TYR A 1 169 ? -12.072 -5.139 15.371 1.00 87.31 169 TYR A C 1
ATOM 1265 O O . TYR A 1 169 ? -11.179 -5.878 15.792 1.00 87.31 169 TYR A O 1
ATOM 1273 N N . PRO A 1 170 ? -13.264 -5.050 15.991 1.00 83.31 170 PRO A N 1
ATOM 1274 C CA . PRO A 1 170 ? -13.595 -5.841 17.173 1.00 83.31 170 PRO A CA 1
ATOM 1275 C C . PRO A 1 170 ? -13.501 -7.364 16.977 1.00 83.31 170 PRO A C 1
ATOM 1277 O O . PRO A 1 170 ? -13.859 -7.866 15.908 1.00 83.31 170 PRO A O 1
ATOM 1280 N N . PRO A 1 171 ? -13.142 -8.120 18.038 1.00 82.88 171 PRO A N 1
ATOM 1281 C CA . PRO A 1 171 ? -12.570 -7.649 19.307 1.00 82.88 171 PRO A CA 1
ATOM 1282 C C . PRO A 1 171 ? -11.084 -7.268 19.155 1.00 82.88 171 PRO A C 1
ATOM 1284 O O . PRO A 1 171 ? -10.303 -8.032 18.588 1.00 82.88 171 PRO A O 1
ATOM 1287 N N . GLN A 1 172 ? -10.667 -6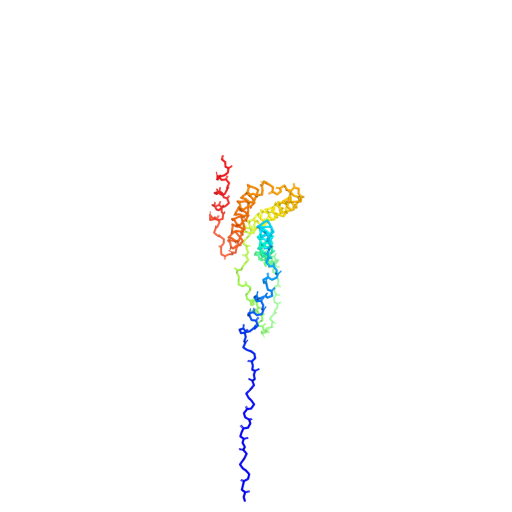.113 19.693 1.00 82.06 172 GLN A N 1
ATOM 1288 C CA . GLN A 1 172 ? -9.265 -5.687 19.606 1.00 82.06 172 GLN A CA 1
ATOM 1289 C C . GLN A 1 172 ? -8.379 -6.450 20.604 1.00 82.06 172 GLN A C 1
ATOM 1291 O O . GLN A 1 172 ? -8.488 -6.299 21.822 1.00 82.06 172 GLN A O 1
ATOM 1296 N N . GLU A 1 173 ? -7.411 -7.208 20.096 1.00 79.62 173 GLU A N 1
ATOM 1297 C CA . GLU A 1 173 ? -6.386 -7.871 20.912 1.00 79.62 173 GLU A CA 1
ATOM 1298 C C . GLU A 1 173 ? -5.296 -6.863 21.326 1.00 79.62 173 GLU A C 1
ATOM 1300 O O . GLU A 1 173 ? -4.181 -6.848 20.797 1.00 79.62 173 GLU A O 1
ATOM 1305 N N . PHE A 1 174 ? -5.598 -5.985 22.290 1.00 73.00 174 PHE A N 1
ATOM 1306 C CA . PHE A 1 174 ? -4.683 -4.922 22.737 1.00 73.00 174 PHE A CA 1
ATOM 1307 C C . PHE A 1 174 ? -3.247 -5.365 23.054 1.00 73.00 174 PHE A C 1
ATOM 1309 O O . PHE A 1 174 ? -2.317 -4.623 22.713 1.00 73.00 174 PHE A O 1
ATOM 1316 N N . PRO A 1 175 ? -3.006 -6.529 23.698 1.00 71.94 175 PRO A N 1
ATOM 1317 C CA . PRO A 1 175 ? -1.647 -7.004 23.926 1.00 71.94 175 PRO A CA 1
ATOM 1318 C C . PRO A 1 175 ? -0.891 -7.246 22.614 1.00 71.94 175 PRO A C 1
ATOM 1320 O O . PRO A 1 175 ? 0.288 -6.905 22.533 1.00 71.94 175 PRO A O 1
ATOM 1323 N N . ALA A 1 176 ? -1.571 -7.761 21.584 1.00 72.69 176 ALA A N 1
ATOM 1324 C CA . ALA A 1 176 ? -0.994 -8.011 20.268 1.00 72.69 176 ALA A CA 1
ATOM 1325 C C . ALA A 1 176 ? -0.709 -6.702 19.515 1.00 72.69 176 ALA A C 1
ATOM 1327 O O . ALA A 1 176 ? 0.397 -6.523 19.011 1.00 72.69 176 ALA A O 1
ATOM 1328 N N . ILE A 1 177 ? -1.637 -5.736 19.538 1.00 73.06 177 ILE A N 1
ATOM 1329 C CA . ILE A 1 177 ? -1.437 -4.404 18.931 1.00 73.06 177 ILE A CA 1
ATOM 1330 C C . ILE A 1 177 ? -0.239 -3.696 19.580 1.00 73.06 177 ILE A C 1
ATOM 1332 O O . ILE A 1 177 ? 0.628 -3.140 18.905 1.00 73.06 177 ILE A O 1
ATOM 1336 N N . LYS A 1 178 ? -0.149 -3.741 20.914 1.00 72.50 178 LYS A N 1
ATOM 1337 C CA . LYS A 1 178 ? 0.956 -3.129 21.658 1.00 72.50 178 LYS A CA 1
ATOM 1338 C C . LYS A 1 178 ? 2.290 -3.828 21.396 1.00 72.50 178 LYS A C 1
ATOM 1340 O O . LYS A 1 178 ? 3.307 -3.141 21.318 1.00 72.50 178 LYS A O 1
ATOM 1345 N N . ALA A 1 179 ? 2.299 -5.155 21.271 1.00 69.12 179 ALA A N 1
ATOM 1346 C CA . ALA A 1 179 ? 3.492 -5.912 20.905 1.00 69.12 179 ALA A CA 1
ATOM 1347 C C . ALA A 1 179 ? 3.956 -5.550 19.488 1.00 69.12 179 ALA A C 1
ATOM 1349 O O . ALA A 1 179 ? 5.110 -5.166 19.322 1.00 69.12 179 ALA A O 1
ATOM 1350 N N . ALA A 1 180 ? 3.050 -5.531 18.507 1.00 66.88 180 ALA A N 1
ATOM 1351 C CA . ALA A 1 180 ? 3.359 -5.145 17.132 1.00 66.88 180 ALA A CA 1
ATOM 1352 C C . ALA A 1 180 ? 3.946 -3.723 17.050 1.00 66.88 180 ALA A C 1
ATOM 1354 O O . ALA A 1 180 ? 4.956 -3.496 16.387 1.00 66.88 180 ALA A O 1
ATOM 1355 N N . VAL A 1 181 ? 3.384 -2.753 17.775 1.00 66.00 181 VAL A N 1
ATOM 1356 C CA . VAL A 1 181 ? 3.927 -1.381 17.813 1.00 66.00 181 VAL A CA 1
ATOM 1357 C C . VAL A 1 181 ? 5.248 -1.307 18.598 1.00 66.00 181 VAL A C 1
ATOM 1359 O O . VAL A 1 181 ? 6.163 -0.580 18.211 1.00 66.00 181 VAL A O 1
ATOM 1362 N N . GLY A 1 182 ? 5.373 -2.052 19.700 1.00 59.97 182 GLY A N 1
ATOM 1363 C CA . GLY A 1 182 ? 6.532 -2.030 20.595 1.00 59.97 182 GLY A CA 1
ATOM 1364 C C . GLY A 1 182 ? 7.777 -2.736 20.048 1.00 59.97 182 GLY A C 1
ATOM 1365 O O . GLY A 1 182 ? 8.882 -2.207 20.189 1.00 59.97 182 GLY A O 1
ATOM 1366 N N . GLU A 1 183 ? 7.620 -3.890 19.396 1.00 56.12 183 GLU A N 1
ATOM 1367 C CA . GLU A 1 183 ? 8.719 -4.630 18.757 1.00 56.12 183 GLU A CA 1
ATOM 1368 C C . GLU A 1 183 ? 9.343 -3.822 17.614 1.00 56.12 183 GLU A C 1
ATOM 1370 O O . GLU A 1 183 ? 10.569 -3.741 17.502 1.00 56.12 183 GLU A O 1
ATOM 1375 N N . ASN A 1 184 ? 8.510 -3.112 16.847 1.00 54.34 184 ASN A N 1
ATOM 1376 C CA . ASN A 1 184 ? 8.971 -2.212 15.795 1.00 54.34 184 ASN A CA 1
ATOM 1377 C C . ASN A 1 184 ? 9.814 -1.041 16.334 1.00 54.34 184 ASN A C 1
ATOM 1379 O O . ASN A 1 184 ? 10.667 -0.544 15.612 1.00 54.34 184 ASN A O 1
ATOM 1383 N N . ILE A 1 185 ? 9.649 -0.608 17.590 1.00 52.59 185 ILE A N 1
ATOM 1384 C CA . ILE A 1 185 ? 10.458 0.479 18.178 1.00 52.59 185 ILE A CA 1
ATOM 1385 C C . ILE A 1 185 ? 11.779 -0.042 18.765 1.00 52.59 185 ILE A C 1
ATOM 1387 O O . ILE A 1 185 ? 12.784 0.670 18.736 1.00 52.59 185 ILE A O 1
ATOM 1391 N N . GLN A 1 186 ? 11.817 -1.272 19.290 1.00 43.75 186 GLN A N 1
ATOM 1392 C CA . GLN A 1 186 ? 13.051 -1.830 19.859 1.00 43.75 186 GLN A CA 1
ATOM 1393 C C . GLN A 1 186 ? 14.050 -2.303 18.805 1.00 43.75 186 GLN A C 1
ATOM 1395 O O . GLN A 1 186 ? 15.247 -2.248 19.058 1.00 43.75 186 GLN A O 1
ATOM 1400 N N . HIS A 1 187 ? 13.595 -2.704 17.616 1.00 43.25 187 HIS A N 1
ATOM 1401 C CA . HIS A 1 187 ? 14.498 -3.123 16.540 1.00 43.25 187 HIS A CA 1
ATOM 1402 C C . HIS A 1 187 ? 15.354 -1.974 15.959 1.00 43.25 187 HIS A C 1
ATOM 1404 O O . HIS A 1 187 ? 16.346 -2.229 15.280 1.00 43.25 187 HIS A O 1
ATOM 1410 N N . TYR A 1 188 ? 14.999 -0.714 16.239 1.00 42.72 188 TYR A N 1
ATOM 1411 C CA . TYR A 1 188 ? 15.706 0.483 15.759 1.00 42.72 188 TYR A CA 1
ATOM 1412 C C . TYR A 1 188 ? 16.418 1.287 16.867 1.00 42.72 188 TYR A C 1
ATOM 1414 O O . TYR A 1 188 ? 16.846 2.414 16.608 1.00 42.72 188 TYR A O 1
ATOM 1422 N N . ARG A 1 189 ? 16.546 0.738 18.083 1.00 39.78 189 ARG A N 1
ATOM 1423 C CA . ARG A 1 189 ? 17.359 1.311 19.170 1.00 39.78 189 ARG A CA 1
ATOM 1424 C C . ARG A 1 189 ? 18.669 0.543 19.310 1.00 39.78 189 ARG A C 1
ATOM 1426 O O . ARG A 1 189 ? 19.698 1.218 19.524 1.00 39.78 189 ARG A O 1
#

Secondary structure (DSSP, 8-state):
-------------PPPHHHHHHHHHHHHHTTS-SSHHHHHHHHHHHHHHHHHHHHHHHTT--B--------------------------------S-PBPHHHHHHHHHHHHHHHHHHHHHHHHHHHHHHHHTT--GGGHHHHHHHHHHHHHHHHHHHHHHHHHHHHTSSSP-HHHHHHHHHHHHHTT-

InterPro domains:
  IPR026907 Cyclin-D1-binding protein 1-like [PTHR15492] (4-182)
  IPR049317 Cyclin-D1-binding protein 1-like, N-terminal [PF13324] (9-63)
  IPR049318 Cyclin-D1-binding protein 1-like, C-terminal [PF20936] (93-181)

Sequence (189 aa):
MGVQDLPTKTQKLSIPPLVGTVWDACSALKKIPATNITAIGRTMTQVAVSMKDVLREMKELKPASSEPNDEASEEASVKAETDPHDSGNSSEGDWGNDLSPEEMKIAQSAIRVVSETLSVIKELIRSITGLIKHENPDNSNGFVNSLERLLKLCQGIGLQVDELGASLYPPQEFPAIKAAVGENIQHYR

Organism: NCBI:txid165716

Radius of gyration: 30.15 Å; chains: 1; bounding box: 83×49×96 Å